Protein AF-A0A1X0P7T4-F1 (afdb_monomer_lite)

Sequence (297 aa):
MQPLTDVLIFVGPSGSGKSTLIQHLLHKWPQYFAFCTSHTTRKPRAGEVDGQHYHFVKKETFRQMIHDDLFVEYNRVFSSTKQKEKEEKEATNRDNNNNNNNNNNNNNNNNNSNSNSGMGTTALDDADYYGTSKKEMHAILAQHKIVVMDTDITGAKNIKRYCQTCKRDAFTLSNGIATVHNNNNNNNNNNNNNNNNNNKNNNHHHHSYPEGRPLRVTVVFVKSPDITVLERRLRDRGSESDFTLQRRLRESAKWLAWCAAHPDFFQHVFMNNHLEVCLAELRAFVYTQVLVQKSKL

pLDDT: mean 76.64, std 23.08, range [29.14, 98.5]

Organism: NCBI:txid67003

Secondary structure (DSSP, 8-state):
-EES-SEEEEE--TTSSHHHHHHHHHHH-TTTEEE---EE-SPPPTT--BTTTBEE--HHHHHHHHHTT-EEEEEEEE-HHHHHHHHHHHHHHHHHHTT---------------------------EEEEEEEHHHHHHHHHTTPEEEEE--HHHHHHHHHHHHHSBGGGEEEETTEEEE----------------------------PPTTPBPPEEEEEEE-SSHHHHHHHHHTTS---HHHHHHHHHHHHHHHHHHHH-GGG-SEEEE-SSHHHHHHHHHHHIIIIIEE-GGG-

Radius of gyration: 23.7 Å; chains: 1; bounding box: 61×51×73 Å

Foldseek 3Di:
DDFPAQAEEEAAFDLLCSVVLVVLVCVVCVLAEDEFAKAKQDDDDPPDDDPPNHPHDHPVVVVVCVVVVFFLDKDWAADDPVVCVVVVVVVVVVVVPPPDDDDDDDDDDDDDDDDDDDDDDDPPRRIMMITGGPQRSLLCLQSVHRYYYYDYPVRLVSNVVSQQQDWSVQWHDDPSGTGGDPPPDPDDDDDDDDDDDDDDDDPDPDPDDPGGGGGGYAYEYRGEPDLVSSLVSVVVVVRDDPSRSVVSSVVNVVVVVVCVVCVVSHPYYAHPHDPVVSSVVSVVCCDPNTDDDPVVD

InterPro domains:
  IPR008144 Guanylate kinase-like domain [PS50052] (5-287)
  IPR008145 Guanylate kinase/L-type calcium channel beta subunit [PF00625] (7-79)
  IPR008145 Guanylate kinase/L-type calcium channel beta subunit [SM00072] (4-290)
  IPR020590 Guanylate kinase, conserved site [PS00856] (40-57)
  IPR027417 P-loop containing nucleoside triphosphate hydrolase [G3DSA:3.40.50.300] (8-36)
  IPR027417 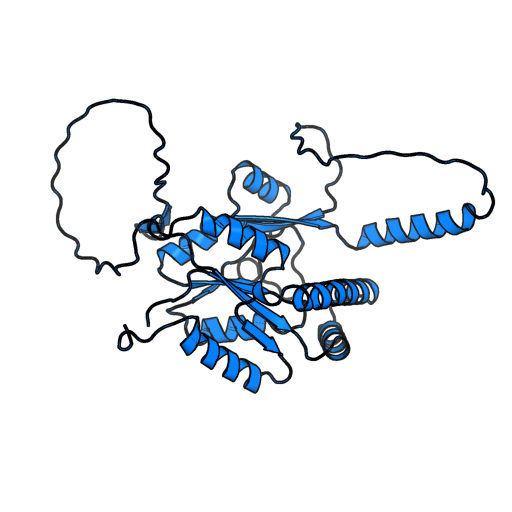P-loop conta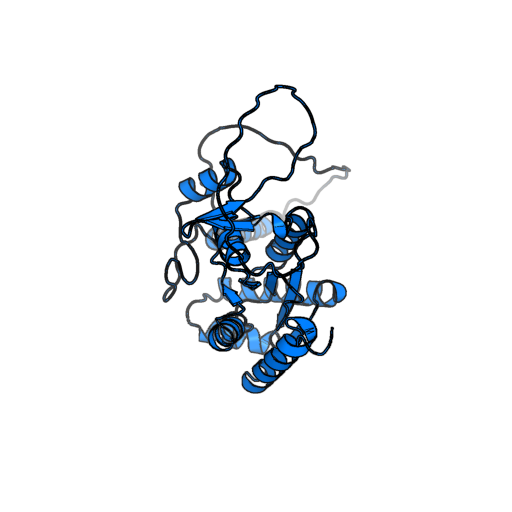ining nucleoside triphosphate hydrolase [G3DSA:3.40.50.300] (117-289)
  IPR027417 P-loop containing nucleoside triphosphate hydrolase [SSF52540] (8-288)

Structure (mmCIF, N/CA/C/O backbone):
data_AF-A0A1X0P7T4-F1
#
_entry.id   AF-A0A1X0P7T4-F1
#
loop_
_atom_site.group_PDB
_atom_site.id
_atom_site.type_symbol
_atom_site.label_atom_id
_atom_site.label_alt_id
_atom_site.label_comp_id
_atom_site.label_asym_id
_atom_site.label_entity_id
_atom_site.label_seq_id
_atom_site.pdbx_PDB_ins_code
_atom_site.Cartn_x
_atom_site.Cartn_y
_atom_site.Cartn_z
_atom_site.occupancy
_atom_site.B_iso_or_equiv
_atom_site.auth_seq_id
_atom_site.auth_comp_id
_atom_site.auth_asym_id
_atom_site.auth_atom_id
_atom_site.pdbx_PDB_model_num
ATOM 1 N N . MET A 1 1 ? 0.435 -6.757 22.989 1.00 81.56 1 MET A N 1
ATOM 2 C CA . MET A 1 1 ? 1.049 -5.431 22.751 1.00 81.56 1 MET A CA 1
ATOM 3 C C . MET A 1 1 ? -0.048 -4.472 22.325 1.00 81.56 1 MET A C 1
ATOM 5 O O . MET A 1 1 ? -1.035 -4.938 21.771 1.00 81.56 1 MET A O 1
ATOM 9 N N . GLN A 1 2 ? 0.067 -3.186 22.642 1.00 83.75 2 GLN A N 1
ATOM 10 C CA . GLN A 1 2 ? -0.876 -2.155 22.197 1.00 83.75 2 GLN A CA 1
ATOM 11 C C . GLN A 1 2 ? -0.400 -1.602 20.841 1.00 83.75 2 GLN A C 1
ATOM 13 O O . GLN A 1 2 ? 0.775 -1.242 20.738 1.00 83.75 2 GLN A O 1
ATOM 18 N N . PRO A 1 3 ? -1.255 -1.527 19.806 1.00 90.62 3 PRO A N 1
ATOM 19 C CA . PRO A 1 3 ? -0.899 -0.877 18.547 1.00 90.62 3 PRO A CA 1
ATOM 20 C C . PRO A 1 3 ? -0.614 0.618 18.733 1.00 90.62 3 PRO A C 1
ATOM 22 O O . PRO A 1 3 ? -1.416 1.339 19.333 1.00 90.62 3 PRO A O 1
ATOM 25 N N . LEU A 1 4 ? 0.491 1.101 18.167 1.00 92.81 4 LEU A N 1
ATOM 26 C CA . LEU A 1 4 ? 0.817 2.526 18.008 1.00 92.81 4 LEU A CA 1
ATOM 27 C C . LEU A 1 4 ? 0.324 3.092 16.672 1.00 92.81 4 LEU A C 1
ATOM 29 O O . LEU A 1 4 ? 0.195 4.302 16.517 1.00 92.81 4 LEU A O 1
ATOM 33 N N . THR A 1 5 ? -0.023 2.210 15.739 1.00 95.00 5 THR A N 1
ATOM 34 C CA . THR A 1 5 ? -0.589 2.544 14.434 1.00 95.00 5 THR A CA 1
ATOM 35 C C . THR A 1 5 ? -1.887 1.778 14.210 1.00 95.00 5 THR A C 1
ATOM 37 O O . THR A 1 5 ? -2.113 0.746 14.841 1.00 95.00 5 THR A O 1
ATOM 40 N N . ASP A 1 6 ? -2.752 2.291 13.342 1.00 95.88 6 ASP A N 1
ATOM 41 C CA . ASP A 1 6 ? -3.947 1.581 12.870 1.00 95.88 6 ASP A CA 1
ATOM 42 C C . ASP A 1 6 ? -3.773 1.121 11.413 1.00 95.88 6 ASP A C 1
ATOM 44 O O . ASP A 1 6 ? -4.336 0.100 11.017 1.00 95.88 6 ASP A O 1
ATOM 48 N N . VAL A 1 7 ? -2.955 1.840 10.632 1.00 97.69 7 VAL A N 1
ATOM 49 C CA . VAL A 1 7 ? -2.680 1.565 9.217 1.00 97.69 7 VAL A CA 1
ATOM 50 C C . VAL A 1 7 ? -1.176 1.648 8.959 1.00 97.69 7 VAL A C 1
ATOM 52 O O . VAL A 1 7 ? -0.565 2.698 9.151 1.00 97.69 7 VAL A O 1
ATOM 55 N N . LEU A 1 8 ? -0.584 0.554 8.485 1.00 98.50 8 LEU A N 1
ATOM 56 C CA . LEU A 1 8 ? 0.814 0.457 8.081 1.00 98.50 8 LEU A CA 1
ATOM 57 C C . LEU A 1 8 ? 0.912 0.329 6.556 1.00 98.50 8 LEU A C 1
ATOM 59 O O . LEU A 1 8 ? 0.544 -0.690 5.970 1.00 98.50 8 LEU A O 1
ATOM 63 N N . ILE A 1 9 ? 1.434 1.371 5.918 1.00 97.88 9 ILE A N 1
ATOM 64 C CA . ILE A 1 9 ? 1.530 1.479 4.466 1.00 97.88 9 ILE A CA 1
ATOM 65 C C . ILE A 1 9 ? 2.974 1.260 4.031 1.00 97.88 9 ILE A C 1
ATOM 67 O O . ILE A 1 9 ? 3.862 2.028 4.401 1.00 97.88 9 ILE A O 1
ATOM 71 N N . PHE A 1 10 ? 3.201 0.250 3.199 1.00 97.12 10 PHE A N 1
ATOM 72 C CA . PHE A 1 10 ? 4.465 0.037 2.511 1.00 97.12 10 PHE A CA 1
ATOM 73 C C . PHE A 1 10 ? 4.413 0.722 1.152 1.00 97.12 10 PHE A C 1
ATOM 75 O O . PHE A 1 10 ? 3.577 0.397 0.310 1.00 97.12 10 PHE A O 1
ATOM 82 N N . VAL A 1 11 ? 5.346 1.643 0.927 1.00 94.00 11 VAL A N 1
ATOM 83 C CA . VAL A 1 11 ? 5.535 2.316 -0.358 1.00 94.00 11 VAL A CA 1
ATOM 84 C C . VAL A 1 11 ? 6.923 2.028 -0.904 1.00 94.00 11 VAL A C 1
ATOM 86 O O . VAL A 1 11 ? 7.882 1.819 -0.164 1.00 94.00 11 VAL A O 1
ATOM 89 N N . GLY A 1 12 ? 7.050 1.995 -2.225 1.00 91.00 12 GLY A N 1
ATOM 90 C CA . GLY A 1 12 ? 8.345 1.851 -2.877 1.00 91.00 12 GLY A CA 1
ATOM 91 C C . GLY A 1 12 ? 8.270 1.249 -4.272 1.00 91.00 12 GLY A C 1
ATOM 92 O O . GLY A 1 12 ? 7.233 0.694 -4.647 1.00 91.00 12 GLY A O 1
ATOM 93 N N . PRO A 1 13 ? 9.366 1.310 -5.043 1.00 87.38 13 PRO A N 1
ATOM 94 C CA . PRO A 1 13 ? 9.398 0.800 -6.405 1.00 87.38 13 PRO A CA 1
ATOM 95 C C . PRO A 1 13 ? 8.982 -0.669 -6.516 1.00 87.38 13 PRO A C 1
ATOM 97 O O . PRO A 1 13 ? 9.192 -1.482 -5.608 1.00 87.38 13 PRO A O 1
ATOM 100 N N . SER A 1 14 ? 8.407 -1.050 -7.654 1.00 83.12 14 SER A N 1
ATOM 101 C CA . SER A 1 14 ? 8.254 -2.473 -7.971 1.00 83.12 14 SER A CA 1
ATOM 102 C C . SER A 1 14 ? 9.639 -3.130 -8.005 1.00 83.12 14 SER A C 1
ATOM 104 O O . SER A 1 14 ? 10.562 -2.552 -8.563 1.00 83.12 14 SER A O 1
ATOM 106 N N . GLY A 1 15 ? 9.806 -4.299 -7.380 1.00 84.56 15 GLY A N 1
ATOM 107 C CA . GLY A 1 15 ? 11.117 -4.953 -7.245 1.00 84.56 15 GLY A CA 1
ATOM 108 C C . GLY A 1 15 ? 11.920 -4.571 -5.992 1.00 84.56 15 GLY A C 1
ATOM 109 O O . GLY A 1 15 ? 12.926 -5.216 -5.706 1.00 84.56 15 GLY A O 1
ATOM 110 N N . SER A 1 16 ? 11.467 -3.609 -5.176 1.00 89.81 16 SER A N 1
ATOM 111 C CA . SER A 1 16 ? 12.170 -3.258 -3.928 1.00 89.81 16 SER A CA 1
ATOM 112 C C . SER A 1 16 ? 12.034 -4.302 -2.807 1.00 89.81 16 SER A C 1
ATOM 114 O O . SER A 1 16 ? 12.814 -4.287 -1.861 1.00 89.81 16 SER A O 1
ATOM 116 N N . GLY A 1 17 ? 11.090 -5.244 -2.926 1.00 90.75 17 GLY A N 1
ATOM 117 C CA . GLY A 1 17 ? 10.888 -6.354 -1.980 1.00 90.75 17 GLY A CA 1
ATOM 118 C C . GLY A 1 17 ? 9.797 -6.139 -0.925 1.00 90.75 17 GLY A C 1
ATOM 119 O O . GLY A 1 17 ? 9.731 -6.905 0.031 1.00 90.75 17 GLY A O 1
ATOM 120 N N . LYS A 1 18 ? 8.916 -5.145 -1.110 1.00 93.75 18 LYS A N 1
ATOM 121 C CA . LYS A 1 18 ? 7.753 -4.881 -0.235 1.00 93.75 18 LYS A CA 1
ATOM 122 C C . LYS A 1 18 ? 6.955 -6.139 0.097 1.00 93.75 18 LYS A C 1
ATOM 124 O O . LYS A 1 18 ? 6.785 -6.451 1.267 1.00 93.75 18 LYS A O 1
ATOM 129 N N . SER A 1 19 ? 6.526 -6.885 -0.923 1.00 92.19 19 SER A N 1
ATOM 130 C CA . SER A 1 19 ? 5.680 -8.069 -0.747 1.00 92.19 19 SER A CA 1
ATOM 131 C C . SER A 1 19 ? 6.343 -9.123 0.145 1.00 92.19 19 SER A C 1
ATOM 133 O O . SER A 1 19 ? 5.672 -9.706 0.985 1.00 92.19 19 SER A O 1
ATOM 135 N N . THR A 1 20 ? 7.665 -9.302 0.049 1.00 94.38 20 THR A N 1
ATOM 136 C CA . THR A 1 20 ? 8.422 -10.214 0.921 1.00 94.38 20 THR A CA 1
ATOM 137 C C . THR A 1 20 ? 8.406 -9.751 2.381 1.00 94.38 20 THR A C 1
ATOM 139 O O . THR A 1 20 ? 8.160 -10.555 3.278 1.00 94.38 20 THR A O 1
ATOM 142 N N . LEU A 1 21 ? 8.620 -8.453 2.635 1.00 97.38 21 LEU A N 1
ATOM 143 C CA . LEU A 1 21 ? 8.557 -7.889 3.989 1.00 97.38 21 LEU A CA 1
ATOM 144 C C . LEU A 1 21 ? 7.141 -7.981 4.575 1.00 97.38 21 LEU A C 1
ATOM 146 O O . LEU A 1 21 ? 6.977 -8.366 5.731 1.00 97.38 21 LEU A O 1
ATOM 150 N N . ILE A 1 22 ? 6.122 -7.684 3.766 1.00 97.56 22 ILE A N 1
ATOM 151 C CA . ILE A 1 22 ? 4.708 -7.783 4.144 1.00 97.56 22 ILE A CA 1
ATOM 152 C C . ILE A 1 22 ? 4.342 -9.231 4.473 1.00 97.56 22 ILE A C 1
ATOM 154 O O . ILE A 1 22 ? 3.770 -9.489 5.527 1.00 97.56 22 ILE A O 1
ATOM 158 N N . GLN A 1 23 ? 4.713 -10.194 3.628 1.00 96.75 23 GLN A N 1
ATOM 159 C CA . GLN A 1 23 ? 4.471 -11.611 3.898 1.00 96.75 23 GLN A CA 1
ATOM 160 C C . GLN A 1 23 ? 5.134 -12.047 5.207 1.00 96.75 23 GLN A C 1
ATOM 162 O O . GLN A 1 23 ? 4.497 -12.705 6.024 1.00 96.75 23 GLN A O 1
ATOM 167 N N . HIS A 1 24 ? 6.385 -11.648 5.457 1.00 97.62 24 HIS A N 1
ATOM 168 C CA . HIS A 1 24 ? 7.045 -11.950 6.728 1.00 97.62 24 HIS A CA 1
ATOM 169 C C . HIS A 1 24 ? 6.304 -11.339 7.927 1.00 97.62 24 HIS A C 1
ATOM 171 O O . HIS A 1 24 ? 6.107 -12.019 8.934 1.00 97.62 24 HIS A O 1
ATOM 177 N N . LEU A 1 25 ? 5.867 -10.079 7.818 1.00 98.00 25 LEU A N 1
ATOM 178 C CA . LEU A 1 25 ? 5.092 -9.380 8.848 1.00 98.00 25 LEU A CA 1
ATOM 179 C C . LEU A 1 25 ? 3.797 -10.137 9.186 1.00 98.00 25 LEU A C 1
ATOM 181 O O . LEU A 1 25 ? 3.528 -10.405 10.359 1.00 98.00 25 LEU A O 1
ATOM 185 N N . LEU A 1 26 ? 3.026 -10.510 8.161 1.00 97.81 26 LEU A N 1
ATOM 186 C CA . LEU A 1 26 ? 1.741 -11.197 8.306 1.00 97.81 26 LEU A CA 1
ATOM 187 C C . LEU A 1 26 ? 1.904 -12.606 8.889 1.00 97.81 26 LEU A C 1
ATOM 189 O O . LEU A 1 26 ? 1.127 -12.991 9.757 1.00 97.81 26 LEU A O 1
ATOM 193 N N . HIS A 1 27 ? 2.931 -13.354 8.472 1.00 97.81 27 HIS A N 1
ATOM 194 C CA . HIS A 1 27 ? 3.211 -14.685 9.021 1.00 97.81 27 HIS A CA 1
ATOM 195 C C . HIS A 1 27 ? 3.695 -14.639 10.471 1.00 97.81 27 HIS A C 1
ATOM 197 O O . HIS A 1 27 ? 3.359 -15.516 11.264 1.00 97.81 27 HIS A O 1
ATOM 203 N N . LYS A 1 28 ? 4.504 -13.638 10.831 1.00 97.06 28 LYS A N 1
ATOM 204 C CA . LYS A 1 28 ? 5.114 -13.562 12.161 1.00 97.06 28 LYS A CA 1
ATOM 205 C C . LYS A 1 28 ? 4.149 -13.053 13.231 1.00 97.06 28 LYS A C 1
ATOM 207 O O . LYS A 1 28 ? 4.261 -13.462 14.386 1.00 97.06 28 LYS A O 1
ATOM 212 N N . TRP A 1 29 ? 3.216 -12.176 12.861 1.00 96.88 29 TRP A N 1
ATOM 213 C CA . TRP A 1 29 ? 2.256 -11.568 13.788 1.00 96.88 29 TRP A CA 1
ATOM 214 C C . TRP A 1 29 ? 0.811 -11.557 13.241 1.00 96.88 29 TRP A C 1
ATOM 216 O O . TRP A 1 29 ? 0.172 -10.499 13.189 1.00 96.88 29 TRP A O 1
ATOM 226 N N . PRO A 1 30 ? 0.245 -12.720 12.869 1.00 97.00 30 PRO A N 1
ATOM 227 C CA . PRO A 1 30 ? -1.076 -12.812 12.233 1.00 97.00 30 PRO A CA 1
ATOM 228 C C . PRO A 1 30 ? -2.231 -12.339 13.132 1.00 97.00 30 PRO A C 1
ATOM 230 O O . PRO A 1 30 ? -3.323 -12.016 12.654 1.00 97.00 30 PRO A O 1
ATOM 233 N N . GLN A 1 31 ? -2.007 -12.290 14.448 1.00 95.69 31 GLN A N 1
ATOM 234 C CA . GLN A 1 31 ? -2.970 -11.775 15.418 1.00 95.69 31 GLN A CA 1
ATOM 235 C C . GLN A 1 31 ? -3.039 -10.242 15.441 1.00 95.69 31 GLN A C 1
ATOM 237 O O . GLN A 1 31 ? -4.044 -9.698 15.883 1.00 95.69 31 GLN A O 1
ATOM 242 N N . TYR A 1 32 ? -1.995 -9.549 14.972 1.00 96.62 32 TYR A N 1
ATOM 243 C CA . TYR A 1 32 ? -1.917 -8.086 15.003 1.00 96.62 32 TYR A CA 1
ATOM 244 C C . TYR A 1 32 ? -2.131 -7.441 13.638 1.00 96.62 32 TYR A C 1
ATOM 246 O O . TYR A 1 32 ? -2.587 -6.304 13.594 1.00 96.62 32 TYR A O 1
ATOM 254 N N . PHE A 1 33 ? -1.815 -8.131 12.543 1.00 98.12 33 PHE A N 1
ATOM 255 C CA . PHE A 1 33 ? -1.828 -7.555 11.199 1.00 98.12 33 PHE A CA 1
ATOM 256 C C . PHE A 1 33 ? -2.762 -8.323 10.266 1.00 98.12 33 PHE A C 1
ATOM 258 O O . PHE A 1 33 ? -2.890 -9.543 10.366 1.00 98.12 33 PHE A O 1
ATOM 265 N N . ALA A 1 34 ? -3.381 -7.609 9.330 1.00 97.88 34 ALA A N 1
ATOM 266 C CA . ALA A 1 34 ? -4.046 -8.206 8.179 1.00 97.88 34 ALA A CA 1
ATOM 267 C C . ALA A 1 34 ? -3.796 -7.359 6.929 1.00 97.88 34 ALA A C 1
ATOM 269 O O . ALA A 1 34 ? -3.708 -6.132 7.005 1.00 97.88 34 ALA A O 1
ATOM 270 N N . PHE A 1 35 ? -3.656 -8.027 5.786 1.00 97.75 35 PHE A N 1
ATOM 271 C CA . PHE A 1 35 ? -3.463 -7.366 4.501 1.00 97.75 35 PHE A CA 1
ATOM 272 C C . PHE A 1 35 ? -4.795 -6.856 3.956 1.00 97.75 35 PHE A C 1
ATOM 274 O O . PHE A 1 35 ? -5.782 -7.580 4.004 1.00 97.75 35 PHE A O 1
ATOM 281 N N . CYS A 1 36 ? -4.807 -5.629 3.441 1.00 97.25 36 CYS A N 1
ATOM 282 C CA . CYS A 1 36 ? -5.963 -5.029 2.785 1.00 97.25 36 CYS A CA 1
ATOM 283 C C . CYS A 1 36 ? -5.805 -5.154 1.269 1.00 97.25 36 CYS A C 1
ATOM 285 O O . CYS A 1 36 ? -5.000 -4.441 0.664 1.00 97.25 36 CYS A O 1
ATOM 287 N N . THR A 1 37 ? -6.558 -6.070 0.663 1.00 96.06 37 THR A N 1
ATOM 288 C CA . THR A 1 37 ? -6.478 -6.338 -0.775 1.00 96.06 37 THR A CA 1
ATOM 289 C C . THR A 1 37 ? -7.175 -5.230 -1.575 1.00 96.06 37 THR A C 1
ATOM 291 O O . THR A 1 37 ? -8.390 -5.032 -1.506 1.00 96.06 37 THR A O 1
ATOM 294 N N . SER A 1 38 ? -6.410 -4.484 -2.374 1.00 95.69 38 SER A N 1
ATOM 295 C CA . SER A 1 38 ? -6.955 -3.459 -3.275 1.00 95.69 38 SER A CA 1
ATOM 296 C C . SER A 1 38 ? -7.665 -4.079 -4.487 1.00 95.69 38 SER A C 1
ATOM 298 O O . SER A 1 38 ? -7.487 -5.245 -4.822 1.00 95.69 38 SER A O 1
ATOM 300 N N . HIS A 1 39 ? -8.460 -3.280 -5.188 1.00 96.88 39 HIS A N 1
ATOM 301 C CA . HIS A 1 39 ? -9.115 -3.631 -6.445 1.00 96.88 39 HIS A CA 1
ATOM 302 C C . HIS A 1 39 ? -8.317 -3.089 -7.631 1.00 96.88 39 HIS A C 1
ATOM 304 O O . HIS A 1 39 ? -7.690 -2.031 -7.532 1.00 96.88 39 HIS A O 1
ATOM 310 N N . THR A 1 40 ? -8.378 -3.770 -8.774 1.00 95.81 40 THR A N 1
ATOM 311 C CA . THR A 1 40 ? -7.879 -3.232 -10.043 1.00 95.81 40 THR A CA 1
ATOM 312 C C . THR A 1 40 ? -8.700 -3.699 -11.236 1.00 95.81 40 THR A C 1
ATOM 314 O O . THR A 1 40 ? -9.298 -4.771 -11.204 1.00 95.81 40 THR A O 1
ATOM 317 N N . THR A 1 41 ? -8.708 -2.901 -12.306 1.00 96.19 41 THR A N 1
ATOM 318 C CA . THR A 1 41 ? -9.312 -3.294 -13.588 1.00 96.19 41 THR A CA 1
ATOM 319 C C . THR A 1 41 ? -8.327 -3.909 -14.564 1.00 96.19 41 THR A C 1
ATOM 321 O O . THR A 1 41 ? -8.745 -4.377 -15.627 1.00 96.19 41 THR A O 1
ATOM 324 N N . ARG A 1 42 ? -7.022 -3.874 -14.262 1.00 92.75 42 ARG A N 1
ATOM 325 C CA . ARG A 1 42 ? -6.056 -4.511 -15.152 1.00 92.75 42 ARG A CA 1
ATOM 326 C C . ARG A 1 42 ? -6.240 -6.019 -15.117 1.00 92.75 42 ARG A C 1
ATOM 328 O O . ARG A 1 42 ? -6.663 -6.587 -14.113 1.00 92.75 42 ARG A O 1
ATOM 335 N N . LYS A 1 43 ? -5.819 -6.692 -16.181 1.00 90.88 43 LYS A N 1
ATOM 336 C CA . LYS A 1 43 ? -5.752 -8.155 -16.169 1.00 90.88 43 LYS A CA 1
ATOM 337 C C . LYS A 1 43 ? -4.681 -8.636 -15.170 1.00 90.88 43 LYS A C 1
ATOM 339 O O . LYS A 1 43 ? -3.631 -7.980 -15.073 1.00 90.88 43 LYS A O 1
ATOM 344 N N . PRO A 1 44 ? -4.905 -9.758 -14.459 1.00 91.00 44 PRO A N 1
ATOM 345 C CA . PRO A 1 44 ? -3.872 -10.401 -13.649 1.00 91.00 44 PRO A CA 1
ATOM 346 C C . PRO A 1 44 ? -2.614 -10.695 -14.475 1.00 91.00 44 PRO A C 1
ATOM 348 O O . PRO A 1 44 ? -2.698 -11.013 -15.663 1.00 91.00 44 PRO A O 1
ATOM 351 N N . ARG A 1 45 ? -1.439 -10.584 -13.853 1.00 84.56 45 ARG A N 1
ATOM 352 C CA . ARG A 1 45 ? -0.173 -11.082 -14.412 1.00 84.56 45 ARG A CA 1
ATOM 353 C C . ARG A 1 45 ? -0.055 -12.576 -14.125 1.00 84.56 45 ARG A C 1
ATOM 355 O O . ARG A 1 45 ? -0.748 -13.105 -13.259 1.00 84.56 45 ARG A O 1
ATOM 362 N N . ALA A 1 46 ? 0.860 -13.246 -14.821 1.00 82.50 46 ALA A N 1
ATOM 363 C CA . ALA A 1 46 ? 1.185 -14.639 -14.534 1.00 82.50 46 ALA A CA 1
ATOM 364 C C . ALA A 1 46 ? 1.547 -14.819 -13.046 1.00 82.50 46 ALA A C 1
ATOM 366 O O . ALA A 1 46 ? 2.377 -14.081 -12.514 1.00 82.50 46 ALA A O 1
ATOM 367 N N . GLY A 1 47 ? 0.896 -15.780 -12.387 1.00 85.88 47 GLY A N 1
ATOM 368 C CA . GLY A 1 47 ? 1.081 -16.082 -10.964 1.00 85.88 47 GLY A CA 1
ATOM 369 C C . GLY A 1 47 ? 0.278 -15.212 -9.990 1.00 85.88 47 GLY A C 1
ATOM 370 O O . GLY A 1 47 ? 0.250 -15.528 -8.804 1.00 85.88 47 GLY A O 1
ATOM 371 N N . GLU A 1 48 ? -0.398 -14.153 -10.446 1.00 88.62 48 GLU A N 1
ATOM 372 C CA . GLU A 1 48 ? -1.291 -13.389 -9.573 1.00 88.62 48 GLU A CA 1
ATOM 373 C C . GLU A 1 48 ? -2.631 -14.100 -9.387 1.00 88.62 48 GLU A C 1
ATOM 375 O O . GLU A 1 48 ? -3.238 -14.605 -10.329 1.00 88.62 48 GLU A O 1
ATOM 380 N N . VAL A 1 49 ? -3.095 -14.089 -8.143 1.00 92.81 49 VAL A N 1
ATOM 381 C CA . VAL A 1 49 ? -4.322 -14.745 -7.691 1.00 92.81 49 VAL A CA 1
ATOM 382 C C . VAL A 1 49 ? -5.318 -13.692 -7.216 1.00 92.81 49 VAL A C 1
ATOM 384 O O . VAL A 1 49 ? -4.961 -12.822 -6.409 1.00 92.81 49 VAL A O 1
ATOM 387 N N . ASP A 1 50 ? -6.549 -13.785 -7.723 1.00 96.38 50 ASP A N 1
ATOM 388 C CA . ASP A 1 50 ? -7.673 -12.936 -7.324 1.00 96.38 50 ASP A CA 1
ATOM 389 C C . ASP A 1 50 ? -7.986 -13.079 -5.828 1.00 96.38 50 ASP A C 1
ATOM 391 O O . ASP A 1 50 ? -7.885 -14.164 -5.255 1.00 96.38 50 ASP A O 1
ATOM 395 N N . GLY A 1 51 ? -8.287 -11.958 -5.174 1.00 92.12 51 GLY A N 1
ATOM 396 C CA . GLY A 1 51 ? -8.520 -11.876 -3.729 1.00 92.12 51 GLY A CA 1
ATOM 397 C C . GLY A 1 51 ? -7.265 -11.975 -2.853 1.00 92.12 51 GLY A C 1
ATOM 398 O O . GLY A 1 51 ? -7.335 -11.665 -1.667 1.00 92.12 51 GLY A O 1
ATOM 399 N N . GLN A 1 52 ? -6.110 -12.343 -3.417 1.00 89.25 52 GLN A N 1
ATOM 400 C CA . GLN A 1 52 ? -4.830 -12.347 -2.695 1.00 89.25 52 GLN A CA 1
ATOM 401 C C . GLN A 1 52 ? -3.945 -11.161 -3.077 1.00 89.25 52 GLN A C 1
ATOM 403 O O . GLN A 1 52 ? -3.381 -10.499 -2.213 1.00 89.25 52 GLN A O 1
ATOM 408 N N . HIS A 1 53 ? -3.801 -10.908 -4.380 1.00 89.44 53 HIS A N 1
ATOM 409 C CA . HIS A 1 53 ? -2.944 -9.833 -4.887 1.00 89.44 53 HIS A CA 1
ATOM 410 C C . HIS A 1 53 ? -3.756 -8.566 -5.132 1.00 89.44 53 HIS A C 1
ATOM 412 O O . HIS A 1 53 ? -3.383 -7.483 -4.691 1.00 89.44 53 HIS A O 1
ATOM 418 N N . TYR A 1 54 ? -4.879 -8.735 -5.826 1.00 94.81 54 TYR A N 1
ATOM 419 C CA . TYR A 1 54 ? -5.909 -7.732 -6.038 1.00 94.81 54 TYR A CA 1
ATOM 420 C C . TYR A 1 54 ? -7.259 -8.436 -6.157 1.00 94.81 54 TYR A C 1
ATOM 422 O O . TYR A 1 54 ? -7.312 -9.619 -6.490 1.00 94.81 54 TYR A O 1
ATOM 430 N N . HIS A 1 55 ? -8.338 -7.689 -5.962 1.00 97.25 55 HIS A N 1
ATOM 431 C CA . HIS A 1 55 ? -9.630 -8.018 -6.547 1.00 97.25 55 HIS A CA 1
ATOM 432 C C . HIS A 1 55 ? -9.652 -7.511 -7.992 1.00 97.25 55 HIS A C 1
ATOM 434 O O . HIS A 1 55 ? -9.699 -6.301 -8.242 1.00 97.25 55 HIS A O 1
ATOM 440 N N . PHE A 1 56 ? -9.564 -8.428 -8.948 1.00 97.00 56 PHE A N 1
ATOM 441 C CA . PHE A 1 56 ? -9.558 -8.124 -10.372 1.00 97.00 56 PHE A CA 1
ATOM 442 C C . PHE A 1 56 ? -10.997 -7.997 -10.874 1.00 97.00 56 PHE A C 1
ATOM 444 O O . PHE A 1 56 ? -11.708 -8.983 -11.056 1.00 97.00 56 PHE A O 1
ATOM 451 N N . VAL A 1 57 ? -11.437 -6.762 -11.108 1.00 97.25 57 VAL A N 1
ATOM 452 C CA . VAL A 1 57 ? -12.826 -6.441 -11.467 1.00 97.25 57 VAL A CA 1
ATOM 453 C C . VAL A 1 57 ? -12.924 -5.828 -12.860 1.00 97.25 57 VAL A C 1
ATOM 455 O O . VAL A 1 57 ? -11.957 -5.307 -13.411 1.00 97.25 57 VAL A O 1
ATOM 458 N N . LYS A 1 58 ? -14.117 -5.855 -13.456 1.00 96.38 58 LYS A N 1
ATOM 459 C CA . LYS A 1 58 ? -14.369 -5.148 -14.720 1.00 96.38 58 LYS A CA 1
ATOM 460 C C . LYS A 1 58 ? -14.387 -3.631 -14.498 1.00 96.38 58 LYS A C 1
ATOM 462 O O . LYS A 1 58 ? -14.698 -3.164 -13.400 1.00 96.38 58 LYS A O 1
ATOM 467 N N . LYS A 1 59 ? -14.102 -2.847 -15.546 1.00 95.12 59 LYS A N 1
ATOM 468 C CA . LYS A 1 59 ? -14.122 -1.372 -15.473 1.00 95.12 59 LYS A CA 1
ATOM 469 C C . LYS A 1 59 ? -15.498 -0.843 -15.089 1.00 95.12 59 LYS A C 1
ATOM 471 O O . LYS A 1 59 ? -15.588 0.102 -14.316 1.00 95.12 59 LYS A O 1
ATOM 476 N N . GLU A 1 60 ? -16.556 -1.474 -15.581 1.00 95.50 60 GLU A N 1
ATOM 477 C CA . GLU A 1 60 ? -17.944 -1.132 -15.270 1.00 95.50 60 GLU A CA 1
ATOM 478 C C . GLU A 1 60 ? -18.213 -1.291 -13.770 1.00 95.50 60 GLU A C 1
ATOM 480 O O . GLU A 1 60 ? -18.696 -0.361 -13.130 1.00 95.50 60 GLU A O 1
ATOM 485 N N . THR A 1 61 ? -17.800 -2.422 -13.189 1.00 96.56 61 THR A N 1
ATOM 486 C CA . THR A 1 61 ? -17.901 -2.677 -11.746 1.00 96.56 61 THR A CA 1
ATOM 487 C C . THR A 1 61 ? -17.110 -1.651 -10.942 1.00 96.56 61 THR A C 1
ATOM 489 O O . THR A 1 61 ? -17.633 -1.089 -9.987 1.00 96.56 61 THR A O 1
ATOM 492 N N . PHE A 1 62 ? -15.870 -1.356 -11.340 1.00 97.12 62 PHE A N 1
ATOM 493 C CA . PHE A 1 62 ? -15.042 -0.377 -10.635 1.00 97.12 62 PHE A CA 1
ATOM 494 C C . PHE A 1 62 ? -15.671 1.024 -10.664 1.00 97.12 62 PHE A C 1
ATOM 496 O O . PHE A 1 62 ? -15.714 1.705 -9.644 1.00 97.12 62 PHE A O 1
ATOM 503 N N . ARG A 1 63 ? -16.202 1.456 -11.815 1.00 95.50 63 ARG A N 1
ATOM 504 C CA . ARG A 1 63 ? -16.898 2.747 -11.933 1.00 95.50 63 ARG A CA 1
ATOM 505 C C . ARG A 1 63 ? -18.154 2.806 -11.077 1.00 95.50 63 ARG A C 1
ATOM 507 O O . ARG A 1 63 ? -18.389 3.838 -10.458 1.00 95.50 63 ARG A O 1
ATOM 514 N N . GLN A 1 64 ? -18.912 1.714 -11.005 1.00 96.88 64 GLN A N 1
ATOM 515 C CA . GLN A 1 64 ? -20.058 1.631 -10.104 1.00 96.88 64 GLN A CA 1
ATOM 516 C C . GLN A 1 64 ? -19.614 1.801 -8.646 1.00 96.88 64 GLN A C 1
ATOM 518 O O . GLN A 1 64 ? -20.180 2.605 -7.920 1.00 96.88 64 GLN A O 1
ATOM 523 N N . MET A 1 65 ? -18.519 1.153 -8.239 1.00 96.94 65 MET A N 1
ATOM 524 C CA . MET A 1 65 ? -17.959 1.331 -6.896 1.00 96.94 65 MET A CA 1
ATOM 525 C C . MET A 1 65 ? -17.476 2.766 -6.615 1.00 96.94 65 MET A C 1
ATOM 527 O O . MET A 1 65 ? -17.554 3.214 -5.473 1.00 96.94 65 MET A O 1
ATOM 531 N N . ILE A 1 66 ? -16.976 3.493 -7.625 1.00 94.56 66 ILE A N 1
ATOM 532 C CA . ILE A 1 66 ? -16.665 4.930 -7.498 1.00 94.56 66 ILE A CA 1
ATOM 533 C C . ILE A 1 66 ? -17.953 5.733 -7.291 1.00 94.56 66 ILE A C 1
ATOM 535 O O . ILE A 1 66 ? -18.002 6.561 -6.385 1.00 94.56 66 ILE A O 1
ATOM 539 N N . HIS A 1 67 ? -18.973 5.497 -8.124 1.00 96.12 67 HIS A N 1
ATOM 540 C CA . HIS A 1 67 ? -20.272 6.171 -8.036 1.00 96.12 67 HIS A CA 1
ATOM 541 C C . HIS A 1 67 ? -20.916 5.976 -6.657 1.00 96.12 67 HIS A C 1
ATOM 543 O O . HIS A 1 67 ? -21.426 6.926 -6.071 1.00 96.12 67 HIS A O 1
ATOM 549 N N . ASP A 1 68 ? -20.813 4.766 -6.116 1.00 94.12 68 ASP A N 1
ATOM 550 C CA . ASP A 1 68 ? -21.386 4.388 -4.825 1.00 94.12 68 ASP A CA 1
ATOM 551 C C . ASP A 1 68 ? -20.502 4.801 -3.626 1.00 94.12 68 ASP A C 1
ATOM 553 O O . ASP A 1 68 ? -20.757 4.385 -2.497 1.00 94.12 68 ASP A O 1
ATOM 557 N N . ASP A 1 69 ? -19.448 5.597 -3.855 1.00 93.44 69 ASP A N 1
ATOM 558 C CA . ASP A 1 69 ? -18.504 6.082 -2.836 1.00 93.44 69 ASP A CA 1
ATOM 559 C C . ASP A 1 69 ? -17.925 4.944 -1.962 1.00 93.44 69 ASP A C 1
ATOM 561 O O . ASP A 1 69 ? -17.813 5.031 -0.736 1.00 93.44 69 ASP A O 1
ATOM 565 N N . LEU A 1 70 ? -17.540 3.828 -2.591 1.00 94.19 70 LEU A N 1
ATOM 566 C CA . LEU A 1 70 ? -17.068 2.629 -1.884 1.00 94.19 70 LEU A CA 1
ATOM 567 C C . LEU A 1 70 ? -15.549 2.579 -1.679 1.00 94.19 70 LEU A C 1
ATOM 569 O O . LEU A 1 70 ? -15.050 1.629 -1.070 1.00 94.19 70 LEU A O 1
ATOM 573 N N . PHE A 1 71 ? -14.797 3.576 -2.147 1.00 94.88 71 PHE A N 1
ATOM 574 C CA . PHE A 1 71 ? -13.334 3.604 -2.071 1.00 94.88 71 PHE A CA 1
ATOM 575 C C . PHE A 1 71 ? -12.809 4.549 -0.982 1.00 94.88 71 PHE A C 1
ATOM 577 O O . PHE A 1 71 ? -13.281 5.667 -0.816 1.00 94.88 71 PHE A O 1
ATOM 584 N N . VAL A 1 72 ? -11.788 4.096 -0.254 1.00 92.94 72 VAL A N 1
ATOM 585 C CA . VAL A 1 72 ? -10.912 4.936 0.582 1.00 92.94 72 VAL A CA 1
ATOM 586 C C . VAL A 1 72 ? -10.094 5.863 -0.311 1.00 92.94 72 VAL A C 1
ATOM 588 O O . VAL A 1 72 ? -9.947 7.052 -0.040 1.00 92.94 72 VAL A O 1
ATOM 591 N N . GLU A 1 73 ? -9.561 5.292 -1.387 1.00 93.75 73 GLU A N 1
ATOM 592 C CA . GLU A 1 73 ? -8.862 5.983 -2.456 1.00 93.75 73 GLU A CA 1
ATOM 593 C C . GLU A 1 73 ? -8.983 5.185 -3.750 1.00 93.75 73 GLU A C 1
ATOM 595 O O . GLU A 1 73 ? -9.191 3.967 -3.720 1.00 93.75 73 GLU A O 1
ATOM 600 N N . TYR A 1 74 ? -8.839 5.874 -4.876 1.00 95.19 74 TYR A N 1
ATOM 601 C CA . TYR A 1 74 ? -8.620 5.238 -6.163 1.00 95.19 74 TYR A CA 1
ATOM 602 C C . TYR A 1 74 ? -7.745 6.122 -7.051 1.00 95.19 74 TYR A C 1
ATOM 604 O O . TYR A 1 74 ? -7.652 7.340 -6.865 1.00 95.19 74 TYR A O 1
ATOM 612 N N . ASN A 1 75 ? -7.122 5.501 -8.046 1.00 91.44 75 ASN A N 1
ATOM 613 C CA . ASN A 1 75 ? -6.291 6.161 -9.035 1.00 91.44 75 ASN A CA 1
ATOM 614 C C . ASN A 1 75 ? -6.476 5.543 -10.430 1.00 91.44 75 ASN A C 1
ATOM 616 O O . ASN A 1 75 ? -6.871 4.383 -10.576 1.00 91.44 75 ASN A O 1
ATOM 620 N N . ARG A 1 76 ? -6.164 6.331 -11.463 1.00 90.19 76 ARG A N 1
ATOM 621 C CA . ARG A 1 76 ? -6.193 5.937 -12.877 1.00 90.19 76 ARG A CA 1
ATOM 622 C C . ARG A 1 76 ? -4.774 5.859 -13.415 1.00 90.19 76 ARG A C 1
ATOM 624 O O . ARG A 1 76 ? -4.017 6.822 -13.329 1.00 90.19 76 ARG A O 1
ATOM 631 N N . VAL A 1 77 ? -4.428 4.727 -14.015 1.00 83.25 77 VAL A N 1
ATOM 632 C CA . VAL A 1 77 ? -3.107 4.468 -14.588 1.00 83.25 77 VAL A CA 1
ATOM 633 C C . VAL A 1 77 ? -3.264 4.116 -16.061 1.00 83.25 77 VAL A C 1
ATOM 635 O O . VAL A 1 77 ? -3.819 3.080 -16.415 1.00 83.25 77 VAL A O 1
ATOM 638 N N . PHE A 1 78 ? -2.760 4.977 -16.940 1.00 76.75 78 PHE A N 1
ATOM 639 C CA . PHE A 1 78 ? -2.832 4.757 -18.384 1.00 76.75 78 PHE A CA 1
ATOM 640 C C . PHE A 1 78 ? -1.871 3.650 -18.832 1.00 76.75 78 PHE A C 1
ATOM 642 O O . PHE A 1 78 ? -0.688 3.643 -18.457 1.00 76.75 78 PHE A O 1
ATOM 649 N N . SER A 1 79 ? -2.402 2.716 -19.632 1.00 60.53 79 SER A N 1
ATOM 650 C CA . SER A 1 79 ? -1.646 1.581 -20.162 1.00 60.53 79 SER A CA 1
ATOM 651 C C . SER A 1 79 ? -0.505 2.037 -21.077 1.00 60.53 79 SER A C 1
ATOM 653 O O . SER A 1 79 ? -0.585 3.029 -21.801 1.00 60.53 79 SER A O 1
ATOM 655 N N . SER A 1 80 ? 0.604 1.304 -21.020 1.00 55.34 80 SER A N 1
ATOM 656 C CA . SER A 1 80 ? 1.868 1.670 -21.659 1.00 55.34 80 SER A CA 1
ATOM 657 C C . SER A 1 80 ? 1.866 1.527 -23.185 1.00 55.34 80 SER A C 1
ATOM 659 O O . SER A 1 80 ? 2.614 2.232 -23.854 1.00 55.34 80 SER A O 1
ATOM 661 N N . THR A 1 81 ? 1.024 0.655 -23.743 1.00 52.06 81 THR A N 1
ATOM 662 C CA . THR A 1 81 ? 1.036 0.293 -25.171 1.00 52.06 81 THR A CA 1
ATOM 663 C C . THR A 1 81 ? 0.686 1.475 -26.078 1.00 52.06 81 THR A C 1
ATOM 665 O O . THR A 1 81 ? 1.383 1.722 -27.052 1.00 52.06 81 THR A O 1
ATOM 668 N N . LYS A 1 82 ? -0.316 2.281 -25.713 1.00 52.28 82 LYS A N 1
ATOM 669 C CA . LYS A 1 82 ? -0.743 3.442 -26.516 1.00 52.28 82 LYS A CA 1
ATOM 670 C C . LYS A 1 82 ? 0.017 4.732 -26.200 1.00 52.28 82 LYS A C 1
ATOM 672 O O . LYS A 1 82 ? 0.013 5.670 -26.989 1.00 52.28 82 LYS A O 1
ATOM 677 N N . GLN A 1 83 ? 0.695 4.794 -25.052 1.00 53.31 83 GLN A N 1
ATOM 678 C CA . GLN A 1 83 ? 1.594 5.907 -24.738 1.00 53.31 83 GLN A CA 1
ATOM 679 C C . GLN A 1 83 ? 2.872 5.821 -25.577 1.00 53.31 83 GLN A C 1
ATOM 681 O O . GLN A 1 83 ? 3.349 6.846 -26.045 1.00 53.31 83 GLN A O 1
ATOM 686 N N . LYS A 1 84 ? 3.328 4.593 -25.869 1.00 52.34 84 LYS A N 1
ATOM 687 C CA . LYS A 1 84 ? 4.331 4.319 -26.898 1.00 52.34 84 LYS A CA 1
ATOM 688 C C . LYS A 1 84 ? 3.868 4.799 -28.276 1.00 52.34 84 LYS A C 1
ATOM 690 O O . LYS A 1 84 ? 4.598 5.535 -28.912 1.00 52.34 84 LYS A O 1
ATOM 695 N N . GLU A 1 85 ? 2.631 4.492 -28.680 1.00 55.81 85 GLU A N 1
ATOM 696 C CA . GLU A 1 85 ? 2.064 5.004 -29.942 1.00 55.81 85 GLU A CA 1
ATOM 697 C C . GLU A 1 85 ? 1.986 6.539 -29.975 1.00 55.81 85 GLU A C 1
ATOM 699 O O . GLU A 1 85 ? 2.168 7.137 -31.029 1.00 55.81 85 GLU A O 1
ATOM 704 N N . LYS A 1 86 ? 1.710 7.196 -28.840 1.00 56.53 86 LYS A N 1
ATOM 705 C CA . LYS A 1 86 ? 1.673 8.662 -28.743 1.00 56.53 86 LYS A CA 1
ATOM 706 C C . LYS A 1 86 ? 3.074 9.277 -28.823 1.00 56.53 86 LYS A C 1
ATOM 708 O O . LYS A 1 86 ? 3.264 10.221 -29.578 1.00 56.53 86 LYS A O 1
ATOM 713 N N . GLU A 1 87 ? 4.045 8.722 -28.100 1.00 56.84 87 GLU A N 1
ATOM 714 C CA . GLU A 1 87 ? 5.448 9.156 -28.133 1.00 56.84 87 GLU A CA 1
ATOM 715 C C . GLU A 1 87 ? 6.105 8.866 -29.495 1.00 56.84 87 GLU A C 1
ATOM 717 O O . GLU A 1 87 ? 6.835 9.710 -30.003 1.00 56.84 87 GLU A O 1
ATOM 722 N N . GLU A 1 88 ? 5.800 7.727 -30.129 1.00 58.50 88 GLU A N 1
ATOM 723 C CA . GLU A 1 88 ? 6.241 7.384 -31.490 1.00 58.50 88 GLU A CA 1
ATOM 724 C C . GLU A 1 88 ? 5.604 8.328 -32.527 1.00 58.50 88 GLU A C 1
ATOM 726 O O . GLU A 1 88 ? 6.326 8.863 -33.364 1.00 58.50 88 GLU A O 1
ATOM 731 N N . LYS A 1 89 ? 4.297 8.632 -32.427 1.00 56.03 89 LYS A N 1
ATOM 732 C CA . LYS A 1 89 ? 3.617 9.615 -33.300 1.00 56.03 89 LYS A CA 1
ATOM 733 C C . LYS A 1 89 ? 4.170 11.034 -33.135 1.00 56.03 89 LYS A C 1
ATOM 735 O O . LYS A 1 89 ? 4.362 11.739 -34.125 1.00 56.03 89 LYS A O 1
ATOM 740 N N . GLU A 1 90 ? 4.437 11.460 -31.902 1.00 57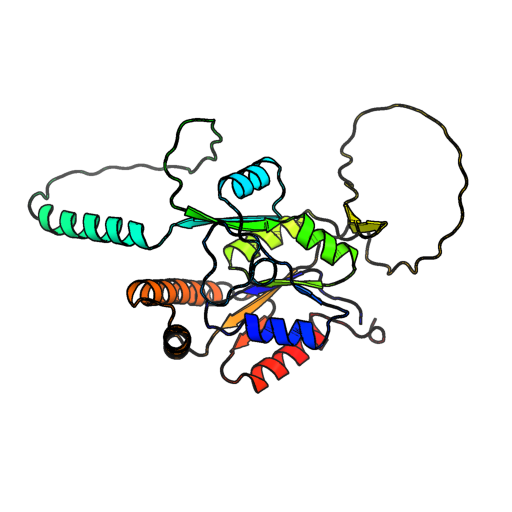.53 90 GLU A N 1
ATOM 741 C CA . GLU A 1 90 ? 5.042 12.763 -31.602 1.00 57.53 90 GLU A CA 1
ATOM 742 C C . GLU A 1 90 ? 6.507 12.840 -32.061 1.00 57.53 90 GLU A C 1
ATOM 744 O O . GLU A 1 90 ? 6.935 13.898 -32.517 1.00 57.53 90 GLU A O 1
ATOM 749 N N . ALA A 1 91 ? 7.261 11.736 -32.013 1.00 56.62 91 ALA A N 1
ATOM 750 C CA . ALA A 1 91 ? 8.613 11.656 -32.562 1.00 56.62 91 ALA A CA 1
ATOM 751 C C . ALA A 1 91 ? 8.617 11.755 -34.099 1.00 56.62 91 ALA A C 1
ATOM 753 O O . ALA A 1 91 ? 9.333 12.595 -34.635 1.00 56.62 91 ALA A O 1
ATOM 754 N N . THR A 1 92 ? 7.744 11.024 -34.806 1.00 54.72 92 THR A N 1
ATOM 755 C CA . THR A 1 92 ? 7.599 11.159 -36.273 1.00 54.72 92 THR A CA 1
ATOM 756 C C . THR A 1 92 ? 7.121 12.545 -36.715 1.00 54.72 92 THR A C 1
ATOM 758 O O . THR A 1 92 ? 7.465 13.001 -37.801 1.00 54.72 92 THR A O 1
ATOM 761 N N . ASN A 1 93 ? 6.357 13.258 -35.880 1.00 54.72 93 ASN A N 1
ATOM 762 C CA . ASN A 1 93 ? 5.936 14.630 -36.178 1.00 54.72 93 ASN A CA 1
ATOM 763 C C . ASN A 1 93 ? 7.032 15.675 -35.913 1.00 54.72 93 ASN A C 1
ATOM 765 O O . ASN A 1 93 ? 6.988 16.749 -36.510 1.00 54.72 93 ASN A O 1
ATOM 769 N N . ARG A 1 94 ? 8.020 15.389 -35.053 1.00 52.34 94 ARG A N 1
ATOM 770 C CA . ARG A 1 94 ? 9.176 16.280 -34.836 1.00 52.34 94 ARG A CA 1
ATOM 771 C C . ARG A 1 94 ? 10.131 16.285 -36.027 1.00 52.34 94 ARG A C 1
ATOM 773 O O . ARG A 1 94 ? 10.648 17.349 -36.350 1.00 52.34 94 ARG A O 1
ATOM 780 N N . ASP A 1 95 ? 10.273 15.161 -36.726 1.00 50.22 95 ASP A N 1
ATOM 781 C CA . ASP A 1 95 ? 11.082 15.095 -37.951 1.00 50.22 95 ASP A CA 1
ATOM 782 C C . ASP A 1 95 ? 10.440 15.867 -39.122 1.00 50.22 95 ASP A C 1
ATOM 784 O O . ASP A 1 95 ? 11.149 16.417 -39.961 1.00 50.22 95 ASP A O 1
ATOM 788 N N . ASN A 1 96 ? 9.108 16.019 -39.133 1.00 49.28 96 ASN A N 1
ATOM 789 C CA . ASN A 1 96 ? 8.389 16.800 -40.151 1.00 49.28 96 ASN A CA 1
ATOM 790 C C . ASN A 1 96 ? 8.283 18.309 -39.846 1.00 49.28 96 ASN A C 1
ATOM 792 O O . ASN A 1 96 ? 8.054 19.097 -40.762 1.00 49.28 96 ASN A O 1
ATOM 796 N N . ASN A 1 97 ? 8.452 18.738 -38.589 1.00 44.53 97 ASN A N 1
ATOM 797 C CA . ASN A 1 97 ? 8.264 20.141 -38.183 1.00 44.53 97 ASN A CA 1
ATOM 798 C C . ASN A 1 97 ? 9.546 20.989 -38.152 1.00 44.53 97 ASN A C 1
ATOM 800 O O . ASN A 1 97 ? 9.464 22.191 -37.907 1.00 44.53 97 ASN A O 1
ATOM 804 N N . ASN A 1 98 ? 10.713 20.425 -38.477 1.00 44.00 98 ASN A N 1
ATOM 805 C CA . ASN A 1 98 ? 11.952 21.205 -38.609 1.00 44.00 98 ASN A CA 1
ATOM 806 C C . ASN A 1 98 ? 11.999 22.118 -39.855 1.00 44.00 98 ASN A C 1
ATOM 808 O O . ASN A 1 98 ? 12.999 22.799 -40.059 1.00 44.00 98 ASN A O 1
ATOM 812 N N . ASN A 1 99 ? 10.923 22.190 -40.650 1.00 42.53 99 ASN A N 1
ATOM 813 C CA . ASN A 1 99 ? 10.825 23.069 -41.820 1.00 42.53 99 ASN A CA 1
ATOM 814 C C . ASN A 1 99 ? 9.885 24.277 -41.673 1.00 42.53 99 ASN A C 1
ATOM 816 O O . ASN A 1 99 ? 9.693 24.983 -42.654 1.00 42.53 99 ASN A O 1
ATOM 820 N N . ASN A 1 100 ? 9.328 24.574 -40.493 1.00 41.19 100 ASN A N 1
ATOM 821 C CA . ASN A 1 100 ? 8.541 25.802 -40.303 1.00 41.19 100 ASN A CA 1
ATOM 822 C C . ASN A 1 100 ? 8.752 26.414 -38.911 1.00 41.19 100 ASN A C 1
ATOM 824 O O . ASN A 1 100 ? 7.889 26.357 -38.039 1.00 41.19 100 ASN A O 1
ATOM 828 N N . ASN A 1 101 ? 9.908 27.051 -38.725 1.00 38.88 101 ASN A N 1
ATOM 829 C CA . ASN A 1 101 ? 10.083 28.068 -37.694 1.00 38.88 101 ASN A CA 1
ATOM 830 C C . ASN A 1 101 ? 9.703 29.430 -38.282 1.00 38.88 101 ASN A C 1
ATOM 832 O O . ASN A 1 101 ? 10.447 29.960 -39.101 1.00 38.88 101 ASN A O 1
ATOM 836 N N . ASN A 1 102 ? 8.575 29.999 -37.847 1.00 36.22 102 ASN A N 1
ATOM 837 C CA . ASN A 1 102 ? 8.446 31.445 -37.655 1.00 36.22 102 ASN A CA 1
ATOM 838 C C . ASN A 1 102 ? 7.195 31.813 -36.836 1.00 36.22 102 ASN A C 1
ATOM 840 O O . ASN A 1 102 ? 6.077 31.466 -37.198 1.00 36.22 102 ASN A O 1
ATOM 844 N N . ASN A 1 103 ? 7.442 32.610 -35.790 1.00 35.31 103 ASN A N 1
ATOM 845 C CA . ASN A 1 103 ? 6.543 33.559 -35.119 1.00 35.31 103 ASN A CA 1
ATOM 846 C C . ASN A 1 103 ? 5.269 33.036 -34.423 1.00 35.31 103 ASN A C 1
ATOM 848 O O . ASN A 1 103 ? 4.248 32.810 -35.060 1.00 35.31 103 ASN A O 1
ATOM 852 N N . ASN A 1 104 ? 5.249 33.058 -33.081 1.00 32.84 104 ASN A N 1
ATOM 853 C CA . ASN A 1 104 ? 4.673 34.190 -32.327 1.00 32.84 104 ASN A CA 1
ATOM 854 C C . ASN A 1 104 ? 4.572 33.939 -30.810 1.00 32.84 104 ASN A C 1
ATOM 856 O O . ASN A 1 104 ? 4.206 32.862 -30.346 1.00 32.84 104 ASN A O 1
ATOM 860 N N . ASN A 1 105 ? 4.839 35.013 -30.062 1.00 34.19 105 ASN A N 1
ATOM 861 C CA . ASN A 1 105 ? 4.541 35.213 -28.643 1.00 34.19 105 ASN A CA 1
ATOM 862 C C . ASN A 1 105 ? 3.031 35.144 -28.346 1.00 34.19 105 ASN A C 1
ATOM 864 O O . ASN A 1 105 ? 2.249 35.724 -29.097 1.00 34.19 105 ASN A O 1
ATOM 868 N N . ASN A 1 106 ? 2.640 34.578 -27.195 1.00 31.38 106 ASN A N 1
ATOM 869 C CA . ASN A 1 106 ? 1.981 35.302 -26.087 1.00 31.38 106 ASN A CA 1
ATOM 870 C C . ASN A 1 106 ? 1.331 34.365 -25.047 1.00 31.38 106 ASN A C 1
ATOM 872 O O . ASN A 1 106 ? 0.687 33.382 -25.389 1.00 31.38 106 ASN A O 1
ATOM 876 N N . ASN A 1 107 ? 1.497 34.762 -23.778 1.00 32.25 107 ASN A N 1
ATOM 877 C CA . ASN A 1 107 ? 0.628 34.618 -22.598 1.00 32.25 107 ASN A CA 1
ATOM 878 C C . ASN A 1 107 ? -0.561 33.635 -22.642 1.00 32.25 107 ASN A C 1
ATOM 880 O O . ASN A 1 107 ? -1.475 33.812 -23.441 1.00 32.25 107 ASN A O 1
ATOM 884 N N . ASN A 1 108 ? -0.688 32.783 -21.611 1.00 30.52 108 ASN A N 1
ATOM 885 C CA . ASN A 1 108 ? -1.719 32.989 -20.578 1.00 30.52 108 ASN A CA 1
ATOM 886 C C . ASN A 1 108 ? -1.726 31.947 -19.444 1.00 30.52 108 ASN A C 1
ATOM 888 O O . ASN A 1 108 ? -1.468 30.761 -19.633 1.00 30.52 108 ASN A O 1
ATOM 892 N N . ASN A 1 109 ? -2.101 32.464 -18.270 1.00 33.06 109 ASN A N 1
ATOM 893 C CA . ASN A 1 109 ? -2.565 31.785 -17.060 1.00 33.06 109 ASN A CA 1
ATOM 894 C C . ASN A 1 109 ? -3.649 30.722 -17.317 1.00 33.06 109 ASN A C 1
ATOM 896 O O . ASN A 1 109 ? -4.465 30.902 -18.216 1.00 33.06 109 ASN A O 1
ATOM 900 N N . ASN A 1 110 ? -3.727 29.708 -16.440 1.00 30.42 110 ASN A N 1
ATOM 901 C CA . ASN A 1 110 ? -4.972 29.186 -15.830 1.00 30.42 110 ASN A CA 1
ATOM 902 C C . ASN A 1 110 ? -4.628 28.050 -14.839 1.00 30.42 110 ASN A C 1
ATOM 904 O O . ASN A 1 110 ? -3.977 27.077 -15.203 1.00 30.42 110 ASN A O 1
ATOM 908 N N . ASN A 1 111 ? -4.864 28.208 -13.532 1.00 30.22 111 ASN A N 1
ATOM 909 C CA . ASN A 1 111 ? -6.131 27.936 -12.830 1.00 30.22 111 ASN A CA 1
ATOM 910 C C . ASN A 1 111 ? -6.793 26.623 -13.266 1.00 30.22 111 ASN A C 1
ATOM 912 O O . ASN A 1 111 ? -7.543 26.592 -14.237 1.00 30.22 111 ASN A O 1
ATOM 916 N N . ASN A 1 112 ? -6.535 25.544 -12.519 1.00 29.14 112 ASN A N 1
ATOM 917 C CA . ASN A 1 112 ? -7.211 24.267 -12.721 1.00 29.14 112 ASN A CA 1
ATOM 918 C C . ASN A 1 112 ? -8.359 24.119 -11.716 1.00 29.14 112 ASN A C 1
ATOM 920 O O . ASN A 1 112 ? -8.181 23.658 -10.586 1.00 29.14 112 ASN A O 1
ATOM 924 N N . SER A 1 113 ? -9.527 24.578 -12.152 1.00 33.47 113 SER A N 1
ATOM 925 C CA . SER A 1 113 ? -10.803 24.415 -11.473 1.00 33.47 113 SER A CA 1
ATOM 926 C C . SER A 1 113 ? -11.375 23.029 -11.756 1.00 33.47 113 SER A C 1
ATOM 928 O O . SER A 1 113 ? -11.486 22.588 -12.898 1.00 33.47 113 SER A O 1
ATOM 930 N N . ASN A 1 114 ? -11.780 22.379 -10.673 1.00 36.41 114 ASN A N 1
ATOM 931 C CA . ASN A 1 114 ? -12.596 21.178 -10.630 1.00 36.41 114 ASN A CA 1
ATOM 932 C C . ASN A 1 114 ? -13.886 21.386 -11.450 1.00 36.41 114 ASN A C 1
ATOM 934 O O . ASN A 1 114 ? -14.618 22.343 -11.195 1.00 36.41 114 ASN A O 1
ATOM 938 N N . SER A 1 115 ? -14.190 20.503 -12.402 1.00 33.78 115 SER A N 1
ATOM 939 C CA . SER A 1 115 ? -15.508 20.473 -13.042 1.00 33.78 115 SER A CA 1
ATOM 940 C C . SER A 1 115 ? -16.022 19.045 -13.179 1.00 33.78 115 SER A C 1
ATOM 942 O O . SER A 1 115 ? -15.368 18.142 -13.695 1.00 33.78 115 SER A O 1
ATOM 944 N N . ASN A 1 116 ? -17.225 18.883 -12.641 1.00 40.03 116 ASN A N 1
ATOM 945 C CA . ASN A 1 116 ? -18.074 17.714 -12.699 1.00 40.03 116 ASN A CA 1
ATOM 946 C C . ASN A 1 116 ? -18.948 17.835 -13.961 1.00 40.03 116 ASN A C 1
ATOM 948 O O . ASN A 1 116 ? -19.594 18.862 -14.154 1.00 40.03 116 ASN A O 1
ATOM 952 N N . SER A 1 117 ? -18.982 16.812 -14.810 1.00 35.94 117 SER A N 1
ATOM 953 C CA . SER A 1 117 ? -20.043 16.565 -15.803 1.00 35.94 117 SER A CA 1
ATOM 954 C C . SER A 1 117 ? -19.951 15.077 -16.166 1.00 35.94 117 SER A C 1
ATOM 956 O O . SER A 1 117 ? -1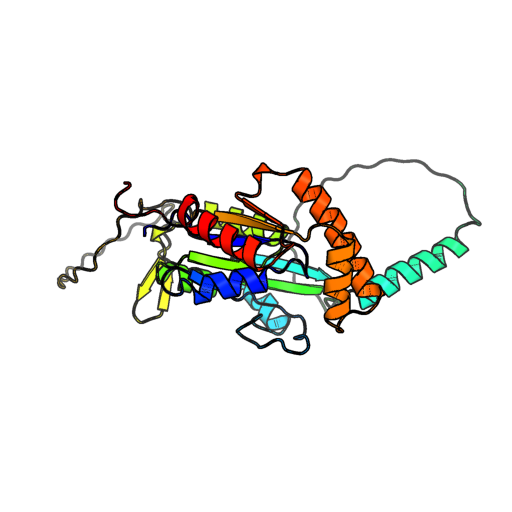8.857 14.535 -16.273 1.00 35.94 117 SER A O 1
ATOM 958 N N . GLY A 1 118 ? -21.030 14.300 -16.161 1.00 31.83 118 GLY A N 1
ATOM 959 C CA . GLY A 1 118 ? -22.172 14.455 -17.054 1.00 31.83 118 GLY A CA 1
ATOM 960 C C . GLY A 1 118 ? -22.067 13.364 -18.127 1.00 31.83 118 GLY A C 1
ATOM 961 O O . GLY A 1 118 ? -21.110 13.316 -18.886 1.00 31.83 118 GLY A O 1
ATOM 962 N N . MET A 1 119 ? -23.021 12.440 -18.113 1.00 49.69 119 MET A N 1
ATOM 963 C CA . MET A 1 119 ? -23.112 11.214 -18.913 1.00 49.69 119 MET A CA 1
ATOM 964 C C . MET A 1 119 ? -22.998 11.479 -20.434 1.00 49.69 119 MET A C 1
ATOM 966 O O . MET A 1 119 ? -23.766 12.274 -20.967 1.00 49.69 119 MET A O 1
ATOM 970 N N . GLY A 1 120 ? -22.081 10.794 -21.137 1.00 32.53 120 GLY A N 1
ATOM 971 C CA . GLY A 1 120 ? -21.928 10.886 -22.601 1.00 32.53 120 GLY A CA 1
ATOM 972 C C . GLY A 1 120 ? -20.840 9.971 -23.196 1.00 32.53 120 GLY A C 1
ATOM 973 O O . GLY A 1 120 ? -19.653 10.205 -23.010 1.00 32.53 120 GLY A O 1
ATOM 974 N N . THR A 1 121 ? -21.279 8.913 -23.888 1.00 33.53 121 THR A N 1
ATOM 975 C CA . THR A 1 121 ? -20.619 8.124 -24.961 1.00 33.53 121 THR A CA 1
ATOM 976 C C . THR A 1 121 ? -19.096 7.872 -24.920 1.00 33.53 121 THR A C 1
ATOM 978 O O . THR A 1 121 ? -18.292 8.696 -25.343 1.00 33.53 121 THR A O 1
ATOM 981 N N . THR A 1 122 ? -18.732 6.645 -24.523 1.00 39.59 122 THR A N 1
ATOM 982 C CA . THR A 1 122 ? -17.676 5.773 -25.097 1.00 39.59 122 THR A CA 1
ATOM 983 C C . THR A 1 122 ? -16.458 6.430 -25.768 1.00 39.59 122 THR A C 1
ATOM 985 O O . THR A 1 122 ? -16.115 6.100 -26.903 1.00 39.59 122 THR A O 1
ATOM 988 N N . ALA A 1 123 ? -15.699 7.247 -25.043 1.00 43.59 123 ALA A N 1
ATOM 989 C CA . ALA A 1 123 ? -14.252 7.142 -25.187 1.00 43.59 123 ALA A CA 1
ATOM 990 C C . ALA A 1 123 ? -13.853 5.823 -24.512 1.00 43.59 123 ALA A C 1
ATOM 992 O O . ALA A 1 123 ? -14.166 5.619 -23.336 1.00 43.59 123 ALA A O 1
ATOM 993 N N . LEU A 1 124 ? -13.234 4.895 -25.252 1.00 52.47 124 LEU A N 1
ATOM 994 C CA . LEU A 1 124 ? -12.612 3.713 -24.655 1.00 52.47 124 LEU A CA 1
ATOM 995 C C . LEU A 1 124 ? -11.653 4.212 -23.576 1.00 52.47 124 LEU A C 1
ATOM 997 O O . LEU A 1 124 ? -10.620 4.809 -23.859 1.00 52.47 124 LEU A O 1
ATOM 1001 N N . ASP A 1 125 ? -12.059 4.057 -22.325 1.00 66.12 125 ASP A N 1
ATOM 1002 C CA . ASP A 1 125 ? -11.267 4.473 -21.187 1.00 66.12 125 ASP A CA 1
ATOM 1003 C C . ASP A 1 125 ? -10.034 3.582 -21.122 1.00 66.12 125 ASP A C 1
ATOM 1005 O O . ASP A 1 125 ? -10.083 2.455 -20.631 1.00 66.12 125 ASP A O 1
ATOM 1009 N N . ASP A 1 126 ? -8.943 4.071 -21.697 1.00 74.38 126 ASP A N 1
ATOM 1010 C CA . ASP A 1 126 ? -7.697 3.331 -21.890 1.00 74.38 126 ASP A CA 1
ATOM 1011 C C . ASP A 1 126 ? -6.858 3.219 -20.598 1.00 74.38 126 ASP A C 1
ATOM 1013 O O . ASP A 1 126 ? -5.756 2.659 -20.607 1.00 74.38 126 ASP A O 1
ATOM 1017 N N . ALA A 1 127 ? -7.372 3.731 -19.473 1.00 84.56 127 ALA A N 1
ATOM 1018 C CA . ALA A 1 127 ? -6.756 3.604 -18.160 1.00 84.56 127 ALA A CA 1
ATOM 1019 C C . ALA A 1 127 ? -7.203 2.333 -17.436 1.00 84.56 127 ALA A C 1
ATOM 1021 O O . ALA A 1 127 ? -8.378 1.955 -17.469 1.00 84.56 127 ALA A O 1
ATOM 1022 N N . ASP A 1 128 ? -6.267 1.705 -16.736 1.00 91.75 128 ASP A N 1
ATOM 1023 C CA . ASP A 1 128 ? -6.587 0.777 -15.666 1.00 91.75 128 ASP A CA 1
ATOM 1024 C C . ASP A 1 128 ? -6.799 1.543 -14.362 1.00 91.75 128 ASP A C 1
ATOM 1026 O O . ASP A 1 128 ? -6.073 2.485 -14.045 1.00 91.75 128 ASP A O 1
ATOM 1030 N N . TYR A 1 129 ? -7.797 1.127 -13.597 1.00 93.56 129 TYR A N 1
ATOM 1031 C CA . TYR A 1 129 ? -8.092 1.672 -12.284 1.00 93.56 129 TYR A CA 1
ATOM 1032 C C . TYR A 1 129 ? -7.463 0.807 -11.204 1.00 93.56 129 TYR A C 1
ATOM 1034 O O . TYR A 1 129 ? -7.349 -0.413 -11.351 1.00 93.56 129 TYR A O 1
ATOM 1042 N N . TYR A 1 130 ? -7.084 1.452 -10.111 1.00 94.38 130 TYR A N 1
ATOM 1043 C CA . TYR A 1 130 ? -6.642 0.827 -8.872 1.00 94.38 130 TYR A CA 1
ATOM 1044 C C . TYR A 1 130 ? -7.337 1.538 -7.721 1.00 94.38 130 TYR A C 1
ATOM 1046 O O . TYR A 1 130 ? -7.522 2.750 -7.793 1.00 94.38 130 TYR A O 1
ATOM 1054 N N . GLY A 1 131 ? -7.729 0.823 -6.673 1.00 95.06 131 GLY A N 1
ATOM 1055 C CA . GLY A 1 131 ? -8.306 1.482 -5.505 1.00 95.06 131 GLY A CA 1
ATOM 1056 C C . GLY A 1 131 ? -8.543 0.560 -4.329 1.00 95.06 131 GLY A C 1
ATOM 1057 O O . GLY A 1 131 ? -8.713 -0.648 -4.477 1.00 95.06 131 GLY A O 1
ATOM 1058 N N . THR A 1 132 ? -8.565 1.139 -3.140 1.00 95.06 132 THR A N 1
ATOM 1059 C CA . THR A 1 132 ? -8.758 0.410 -1.886 1.00 95.06 132 THR A CA 1
ATOM 1060 C C . THR A 1 132 ? -10.179 0.609 -1.384 1.00 95.06 132 THR A C 1
ATOM 1062 O O . THR A 1 132 ? -10.585 1.740 -1.122 1.00 95.06 132 THR A O 1
ATOM 1065 N N . SER A 1 133 ? -10.954 -0.470 -1.245 1.00 94.69 133 SER A N 1
ATOM 1066 C CA . SER A 1 133 ? -12.348 -0.355 -0.803 1.00 94.69 133 SER A CA 1
ATOM 1067 C C . SER A 1 133 ? -12.454 -0.028 0.694 1.00 94.69 133 SER A C 1
ATOM 1069 O O . SER A 1 133 ? -11.662 -0.511 1.507 1.00 94.69 133 SER A O 1
ATOM 1071 N N . LYS A 1 134 ? -13.468 0.763 1.065 1.00 92.62 134 LYS A N 1
ATOM 1072 C CA . LYS A 1 134 ? -13.837 1.049 2.461 1.00 92.62 134 LYS A CA 1
ATOM 1073 C C . LYS A 1 134 ? -14.138 -0.249 3.205 1.00 92.62 134 LYS A C 1
ATOM 1075 O O . LYS A 1 134 ? -13.560 -0.491 4.257 1.00 92.62 134 LYS A O 1
ATOM 1080 N N . LYS A 1 135 ? -14.951 -1.124 2.602 1.00 91.56 135 LYS A N 1
ATOM 1081 C CA . LYS A 1 135 ? -15.348 -2.422 3.169 1.00 91.56 135 LYS A CA 1
ATOM 1082 C C . LYS A 1 135 ? -14.147 -3.250 3.638 1.00 91.56 135 LYS A C 1
ATOM 1084 O O . LYS A 1 135 ? -14.160 -3.727 4.768 1.00 91.56 135 LYS A O 1
ATOM 1089 N N . GLU A 1 136 ? -13.123 -3.390 2.797 1.00 93.94 136 GLU A N 1
ATOM 1090 C CA . GLU A 1 136 ? -11.937 -4.202 3.103 1.00 93.94 136 GLU A CA 1
ATOM 1091 C C . GLU A 1 136 ? -11.165 -3.643 4.306 1.00 93.94 136 GLU A C 1
ATOM 1093 O O . GLU A 1 136 ? -10.918 -4.335 5.295 1.00 93.94 136 GLU A O 1
ATOM 1098 N N . MET A 1 137 ? -10.860 -2.344 4.264 1.00 94.25 137 MET A N 1
ATOM 1099 C CA . MET A 1 137 ? -10.148 -1.660 5.342 1.00 94.25 137 MET A CA 1
ATOM 1100 C C . MET A 1 137 ? -10.933 -1.711 6.660 1.00 94.25 137 MET A C 1
ATOM 1102 O O . MET A 1 137 ? -10.373 -1.984 7.723 1.00 94.25 137 MET A O 1
ATOM 1106 N N . HIS A 1 138 ? -12.239 -1.452 6.598 1.00 93.25 138 HIS A N 1
ATOM 1107 C CA . HIS A 1 138 ? -13.119 -1.395 7.764 1.00 93.25 138 HIS A CA 1
ATOM 1108 C C . HIS A 1 138 ? -13.286 -2.764 8.413 1.00 93.25 138 HIS A C 1
ATOM 1110 O O . HIS A 1 138 ? -13.268 -2.852 9.640 1.00 93.25 138 HIS A O 1
ATOM 1116 N N . ALA A 1 139 ? -13.365 -3.833 7.616 1.00 91.56 139 ALA A N 1
ATOM 1117 C CA . ALA A 1 139 ? -13.422 -5.200 8.121 1.00 91.56 139 ALA A CA 1
ATOM 1118 C C . ALA A 1 139 ? -12.196 -5.568 8.962 1.00 91.56 139 ALA A C 1
ATOM 1120 O O . ALA A 1 139 ? -12.335 -6.191 10.015 1.00 91.56 139 ALA A O 1
ATOM 1121 N N . ILE A 1 140 ? -11.005 -5.136 8.546 1.00 94.94 140 ILE A N 1
ATOM 1122 C CA . ILE A 1 140 ? -9.765 -5.363 9.296 1.00 94.94 140 ILE A CA 1
ATOM 1123 C C . ILE A 1 140 ? -9.739 -4.534 10.589 1.00 94.94 140 ILE A C 1
ATOM 1125 O O . ILE A 1 140 ? -9.413 -5.054 11.660 1.00 94.94 140 ILE A O 1
ATOM 1129 N N . LEU A 1 141 ? -10.121 -3.255 10.516 1.00 92.88 141 LEU A N 1
ATOM 1130 C CA . LEU A 1 141 ? -10.144 -2.360 11.680 1.00 92.88 141 LEU A CA 1
ATOM 1131 C C . LEU A 1 141 ? -11.129 -2.824 12.758 1.00 92.88 141 LEU A C 1
ATOM 1133 O O . LEU A 1 141 ? -10.829 -2.716 13.955 1.00 92.88 141 LEU A O 1
ATOM 1137 N N . ALA A 1 142 ? -12.273 -3.362 12.336 1.00 90.06 142 ALA A N 1
ATOM 1138 C CA . ALA A 1 142 ? -13.303 -3.908 13.209 1.00 90.06 142 ALA A CA 1
ATOM 1139 C C . ALA A 1 142 ? -12.840 -5.198 13.923 1.00 90.06 142 ALA A C 1
ATOM 1141 O O . ALA A 1 142 ? -13.288 -5.477 15.029 1.00 90.06 142 ALA A O 1
ATOM 1142 N N . GLN A 1 143 ? -11.870 -5.933 13.358 1.00 90.38 143 GLN A N 1
ATOM 1143 C CA . GLN A 1 143 ? -11.178 -7.056 14.021 1.00 90.38 143 GLN A CA 1
ATOM 1144 C C . GLN A 1 143 ? -10.090 -6.604 15.010 1.00 90.38 143 GLN A C 1
ATOM 1146 O O . GLN A 1 143 ? -9.352 -7.434 15.537 1.00 90.38 143 GLN A O 1
ATOM 1151 N N . HIS A 1 144 ? -9.938 -5.297 15.236 1.00 90.88 144 HIS A N 1
ATOM 1152 C CA . HIS A 1 144 ? -8.854 -4.714 16.031 1.00 90.88 144 HIS A CA 1
ATOM 1153 C C . HIS A 1 144 ? -7.438 -5.051 15.532 1.00 90.88 144 HIS A C 1
ATOM 1155 O O . HIS A 1 144 ? -6.474 -4.978 16.297 1.00 90.88 144 HIS A O 1
ATOM 1161 N N . LYS A 1 145 ? -7.293 -5.355 14.237 1.00 94.88 145 LYS A N 1
ATOM 1162 C CA . LYS A 1 145 ? -5.995 -5.561 13.588 1.00 94.88 145 LYS A CA 1
ATOM 1163 C C . LYS A 1 145 ? -5.493 -4.277 12.927 1.00 94.88 145 LYS A C 1
ATOM 1165 O O . LYS A 1 145 ? -6.266 -3.388 12.576 1.00 94.88 145 LYS A O 1
ATOM 1170 N N . ILE A 1 146 ? -4.179 -4.202 12.756 1.00 97.50 146 ILE A N 1
ATOM 1171 C CA . ILE A 1 146 ? -3.492 -3.181 11.970 1.00 97.50 146 ILE A CA 1
ATOM 1172 C C . ILE A 1 146 ? -3.675 -3.519 10.491 1.00 97.50 146 ILE A C 1
ATOM 1174 O O . ILE A 1 146 ? -3.349 -4.627 10.051 1.00 97.50 146 ILE A O 1
ATOM 1178 N N . VAL A 1 147 ? -4.170 -2.548 9.729 1.00 98.12 147 VAL A N 1
ATOM 1179 C CA . VAL A 1 147 ? -4.329 -2.643 8.276 1.00 98.12 147 VAL A CA 1
ATOM 1180 C C . VAL A 1 147 ? -2.955 -2.543 7.625 1.00 98.12 147 VAL A C 1
ATOM 1182 O O . VAL A 1 147 ? -2.265 -1.545 7.811 1.00 98.12 147 VAL A O 1
ATOM 1185 N N . VAL A 1 148 ? -2.552 -3.549 6.852 1.00 98.31 148 VAL A N 1
ATOM 1186 C CA . VAL A 1 148 ? -1.304 -3.533 6.076 1.00 98.31 148 VAL A CA 1
ATOM 1187 C C . VAL A 1 148 ? -1.622 -3.321 4.604 1.00 98.31 148 VAL A C 1
ATOM 1189 O O . VAL A 1 148 ? -2.479 -4.009 4.054 1.00 98.31 148 VAL A O 1
ATOM 1192 N N . MET A 1 149 ? -0.928 -2.381 3.964 1.00 96.38 149 MET A N 1
ATOM 1193 C CA . MET A 1 149 ? -1.185 -1.998 2.573 1.00 96.38 149 MET A CA 1
ATOM 1194 C C . MET A 1 149 ? 0.106 -1.933 1.756 1.00 96.38 149 MET A C 1
ATOM 1196 O O . MET A 1 149 ? 1.114 -1.414 2.234 1.00 96.38 149 MET A O 1
ATOM 1200 N N . ASP A 1 150 ? 0.051 -2.413 0.513 1.00 93.69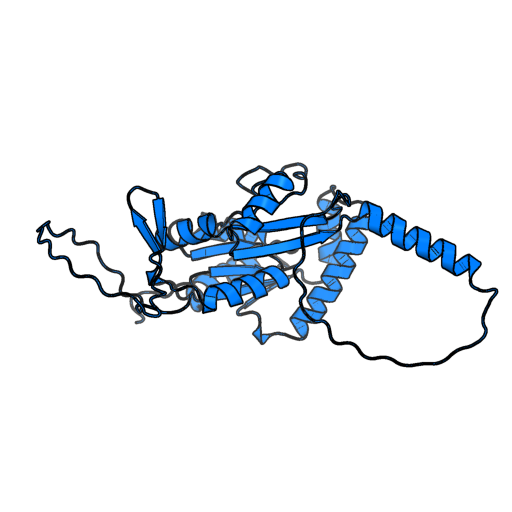 150 ASP A N 1
ATOM 1201 C CA . ASP A 1 150 ? 1.077 -2.210 -0.518 1.00 93.69 150 ASP A CA 1
ATOM 1202 C C . ASP A 1 150 ? 0.521 -1.227 -1.554 1.00 93.69 150 ASP A C 1
ATOM 1204 O O . ASP A 1 150 ? -0.357 -1.578 -2.343 1.00 93.69 150 ASP A O 1
ATOM 1208 N N . THR A 1 151 ? 0.968 0.028 -1.519 1.00 90.25 151 THR A N 1
ATOM 1209 C CA . THR A 1 151 ? 0.475 1.053 -2.446 1.00 90.25 151 THR A CA 1
ATOM 1210 C C . THR A 1 151 ? 1.573 2.023 -2.849 1.00 90.25 151 THR A C 1
ATOM 1212 O O . THR A 1 151 ? 2.727 1.945 -2.418 1.00 90.25 151 THR A O 1
ATOM 1215 N N . ASP A 1 152 ? 1.205 2.933 -3.737 1.00 87.75 152 ASP A N 1
ATOM 1216 C CA . ASP A 1 152 ? 2.075 3.947 -4.274 1.00 87.75 152 ASP A CA 1
ATOM 1217 C C . ASP A 1 152 ? 2.070 5.239 -3.418 1.00 87.75 152 ASP A C 1
ATOM 1219 O O . ASP A 1 152 ? 1.328 5.345 -2.440 1.00 87.75 152 ASP A O 1
ATOM 1223 N N . ILE A 1 153 ? 2.927 6.229 -3.713 1.00 88.75 153 ILE A N 1
ATOM 1224 C CA . ILE A 1 153 ? 2.961 7.485 -2.927 1.00 88.75 153 ILE A CA 1
ATOM 1225 C C . ILE A 1 153 ? 1.622 8.232 -3.008 1.00 88.75 153 ILE A C 1
ATOM 1227 O O . ILE A 1 153 ? 1.197 8.849 -2.028 1.00 88.75 153 ILE A O 1
ATOM 1231 N N . THR A 1 154 ? 0.960 8.195 -4.163 1.00 89.19 154 THR A N 1
ATOM 1232 C CA . THR A 1 154 ? -0.337 8.845 -4.372 1.00 89.19 154 THR A CA 1
ATOM 1233 C C . THR A 1 154 ? -1.404 8.175 -3.509 1.00 89.19 154 THR A C 1
ATOM 1235 O O . THR A 1 154 ? -2.102 8.862 -2.764 1.00 89.19 154 THR A O 1
ATOM 1238 N N . GLY A 1 155 ? -1.457 6.844 -3.516 1.00 92.06 155 GLY A N 1
ATOM 1239 C CA . GLY A 1 155 ? -2.314 6.046 -2.650 1.00 92.06 155 GLY A CA 1
ATOM 1240 C C . GLY A 1 155 ? -2.044 6.334 -1.177 1.00 92.06 155 GLY A C 1
ATOM 1241 O O . GLY A 1 155 ? -2.971 6.649 -0.436 1.00 92.06 155 GLY A O 1
ATOM 1242 N N . ALA A 1 156 ? -0.777 6.358 -0.749 1.00 93.88 156 ALA A N 1
ATOM 1243 C CA . ALA A 1 156 ? -0.415 6.680 0.632 1.00 93.88 156 ALA A CA 1
ATOM 1244 C C . ALA A 1 156 ? -0.892 8.080 1.064 1.00 93.88 156 ALA A C 1
ATOM 1246 O O . ALA A 1 156 ? -1.407 8.241 2.172 1.00 93.88 156 ALA A O 1
ATOM 1247 N N . LYS A 1 157 ? -0.771 9.096 0.196 1.00 93.50 157 LYS A N 1
ATOM 1248 C CA . LYS A 1 157 ? -1.297 10.449 0.461 1.00 93.50 157 LYS A CA 1
ATOM 1249 C C . LYS A 1 157 ? -2.819 10.445 0.606 1.00 93.50 157 LYS A C 1
ATOM 1251 O O . LYS A 1 157 ? -3.340 11.044 1.549 1.00 93.50 157 LYS A O 1
ATOM 1256 N N . ASN A 1 158 ? -3.518 9.756 -0.292 1.00 94.25 158 ASN A N 1
ATOM 1257 C CA . ASN A 1 158 ? -4.977 9.680 -0.277 1.00 94.25 158 ASN A CA 1
ATOM 1258 C C . ASN A 1 158 ? -5.494 8.924 0.958 1.00 94.25 158 ASN A C 1
ATOM 1260 O O . ASN A 1 158 ? -6.392 9.415 1.640 1.00 94.25 158 ASN A O 1
ATOM 1264 N N . ILE A 1 159 ? -4.864 7.802 1.323 1.00 95.38 159 ILE A N 1
ATOM 1265 C CA . ILE A 1 159 ? -5.196 7.038 2.535 1.00 95.38 159 ILE A CA 1
ATOM 1266 C C . ILE A 1 159 ? -4.946 7.877 3.787 1.00 95.38 159 ILE A C 1
ATOM 1268 O O . ILE A 1 159 ? -5.802 7.904 4.668 1.00 95.38 159 ILE A O 1
ATOM 1272 N N . LYS A 1 160 ? -3.822 8.609 3.875 1.00 94.75 160 LYS A N 1
ATOM 1273 C CA . LYS A 1 160 ? -3.573 9.523 5.006 1.00 94.75 160 LYS A CA 1
ATOM 1274 C C . LYS A 1 160 ? -4.689 10.557 5.143 1.00 94.75 160 LYS A C 1
ATOM 1276 O O . LYS A 1 160 ? -5.162 10.768 6.255 1.00 94.75 160 LYS A O 1
ATOM 1281 N N . ARG A 1 161 ? -5.140 11.160 4.036 1.00 93.38 161 ARG A N 1
ATOM 1282 C CA . ARG A 1 161 ? -6.253 12.123 4.042 1.00 93.38 161 ARG A CA 1
ATOM 1283 C C . ARG A 1 161 ? -7.557 11.483 4.523 1.00 93.38 161 ARG A C 1
ATOM 1285 O O . ARG A 1 161 ? -8.225 12.050 5.378 1.00 93.38 161 ARG A O 1
ATOM 1292 N N . TYR A 1 162 ? -7.890 10.292 4.029 1.00 93.44 162 TYR A N 1
ATOM 1293 C CA . TYR A 1 162 ? -9.065 9.548 4.490 1.00 93.44 162 TYR A CA 1
ATOM 1294 C C . TYR A 1 162 ? -9.000 9.231 5.996 1.00 93.44 162 TYR A C 1
ATOM 1296 O O . TYR A 1 162 ? -9.962 9.420 6.736 1.00 93.44 162 TYR A O 1
ATOM 1304 N N . CYS A 1 163 ? -7.837 8.797 6.480 1.00 93.56 163 CYS A N 1
ATOM 1305 C CA . CYS A 1 163 ? -7.619 8.428 7.879 1.00 93.56 163 CYS A CA 1
ATOM 1306 C C . CYS A 1 163 ? -7.720 9.608 8.860 1.00 93.56 163 CYS A C 1
ATOM 1308 O O . CYS A 1 163 ? -7.959 9.388 10.045 1.00 93.56 163 CYS A O 1
ATOM 1310 N N . GLN A 1 164 ? -7.556 10.848 8.386 1.00 90.12 164 GLN A N 1
ATOM 1311 C CA . GLN A 1 164 ? -7.727 12.055 9.203 1.00 90.12 164 GLN A CA 1
ATOM 1312 C C . GLN A 1 164 ? -9.195 12.314 9.561 1.00 90.12 164 GLN A C 1
ATOM 1314 O O . GLN A 1 164 ? -9.483 12.803 10.655 1.00 90.12 164 GLN A O 1
ATOM 1319 N N . THR A 1 165 ? -10.119 11.986 8.656 1.00 86.25 165 THR A N 1
ATOM 1320 C CA . THR A 1 165 ? -11.561 12.183 8.861 1.00 86.25 165 THR A CA 1
ATOM 1321 C C . THR A 1 165 ? -12.238 10.939 9.428 1.00 86.25 165 THR A C 1
ATOM 1323 O O . THR A 1 165 ? -13.237 11.050 10.134 1.00 86.25 165 THR A O 1
ATOM 1326 N N . CYS A 1 166 ? -11.674 9.757 9.180 1.00 83.94 166 CYS A N 1
ATOM 1327 C CA . CYS A 1 166 ? -12.191 8.492 9.677 1.00 83.94 166 CYS A CA 1
ATOM 1328 C C . CYS A 1 166 ? -11.804 8.239 11.146 1.00 83.94 166 CYS A C 1
ATOM 1330 O O . CYS A 1 166 ? -10.631 8.342 11.516 1.00 83.94 166 CYS A O 1
ATOM 1332 N N . LYS A 1 167 ? -12.785 7.903 11.992 1.00 82.62 167 LYS A N 1
ATOM 1333 C CA . LYS A 1 167 ? -12.596 7.745 13.443 1.00 82.62 167 LYS A CA 1
ATOM 1334 C C . LYS A 1 167 ? -12.475 6.279 13.856 1.00 82.62 167 LYS A C 1
ATOM 1336 O O . LYS A 1 167 ? -13.150 5.416 13.304 1.00 82.62 167 LYS A O 1
ATOM 1341 N N . ARG A 1 168 ? -11.583 5.981 14.809 1.00 78.69 168 ARG A N 1
ATOM 1342 C CA . ARG A 1 168 ? -11.213 4.598 15.178 1.00 78.69 168 ARG A CA 1
ATOM 1343 C C . ARG A 1 168 ? -12.333 3.803 15.856 1.00 78.69 168 ARG A C 1
ATOM 1345 O O . ARG A 1 168 ? -12.378 2.581 15.715 1.00 78.69 168 ARG A O 1
ATOM 1352 N N . ASP A 1 169 ? -13.166 4.490 16.613 1.00 70.25 169 ASP A N 1
ATOM 1353 C CA . ASP A 1 169 ? -14.339 4.006 17.347 1.00 70.25 169 ASP A CA 1
ATOM 1354 C C . ASP A 1 169 ? -15.546 3.744 16.443 1.00 70.25 169 ASP A C 1
ATOM 1356 O O . ASP A 1 169 ? -16.473 3.047 16.841 1.00 70.25 169 ASP A O 1
ATOM 1360 N N . ALA A 1 170 ? -15.511 4.216 15.195 1.00 72.50 170 ALA A N 1
ATOM 1361 C CA . ALA A 1 170 ? -16.586 3.964 14.249 1.00 72.50 170 ALA A CA 1
ATOM 1362 C C . ALA A 1 170 ? -16.737 2.469 13.908 1.00 72.50 170 ALA A C 1
ATOM 1364 O O . ALA A 1 170 ? -17.781 2.076 13.407 1.00 72.50 170 ALA A O 1
ATOM 1365 N N . PHE A 1 171 ? -15.737 1.623 14.174 1.00 76.31 171 PHE A N 1
ATOM 1366 C CA . PHE A 1 171 ? -15.696 0.239 13.696 1.00 76.31 171 PHE A CA 1
ATOM 1367 C C . PHE A 1 171 ? -16.093 -0.780 14.760 1.00 76.31 171 PHE A C 1
ATOM 1369 O O . PHE A 1 171 ? -15.373 -0.967 15.741 1.00 76.31 171 PHE A O 1
ATOM 1376 N N . THR A 1 172 ? -17.163 -1.529 14.497 1.00 65.81 172 THR A N 1
ATOM 1377 C CA . THR A 1 172 ? -17.559 -2.693 15.303 1.00 65.81 172 THR A CA 1
ATOM 1378 C C . THR A 1 172 ? -17.807 -3.910 14.422 1.00 65.81 172 THR A C 1
ATOM 1380 O O . THR A 1 172 ? -18.335 -3.785 13.317 1.00 65.81 172 THR A O 1
ATOM 1383 N N . LEU A 1 173 ? -17.459 -5.100 14.913 1.00 58.03 173 LEU A N 1
ATOM 1384 C CA . LEU A 1 173 ? -17.929 -6.357 14.331 1.00 58.03 173 LEU A CA 1
ATOM 1385 C C . LEU A 1 173 ? -19.207 -6.794 15.034 1.00 58.03 173 LEU A C 1
ATOM 1387 O O . LEU A 1 173 ? -19.205 -7.000 16.245 1.00 58.03 173 LEU A O 1
ATOM 1391 N N . SER A 1 174 ? -20.267 -7.017 14.264 1.00 54.69 174 SER A N 1
ATOM 1392 C CA . SER A 1 174 ? -21.446 -7.751 14.723 1.00 54.69 174 SER A CA 1
ATOM 1393 C C . SER A 1 174 ? -21.738 -8.873 13.726 1.00 54.69 174 SER A C 1
ATOM 1395 O O . SER A 1 174 ? -21.796 -8.643 12.522 1.00 54.69 174 SER A O 1
ATOM 1397 N N . ASN A 1 175 ? -21.829 -10.119 14.204 1.00 53.19 175 ASN A N 1
ATOM 1398 C CA . ASN A 1 175 ? -22.076 -11.313 13.375 1.00 53.19 175 ASN A CA 1
ATOM 1399 C C . ASN A 1 175 ? -21.139 -11.467 12.153 1.00 53.19 175 ASN A C 1
ATOM 1401 O O . ASN A 1 175 ? -21.564 -11.902 11.086 1.00 53.19 175 ASN A O 1
ATOM 1405 N N . GLY A 1 176 ? -19.863 -11.089 12.287 1.00 51.78 176 GLY A N 1
ATOM 1406 C CA . GLY A 1 176 ? -18.877 -11.173 11.197 1.00 51.78 176 GLY A CA 1
ATOM 1407 C C . GLY A 1 176 ? -19.001 -10.081 10.126 1.00 51.78 176 GLY A C 1
ATOM 1408 O O . GLY A 1 176 ? -18.212 -10.062 9.185 1.00 51.78 176 GLY A O 1
ATOM 1409 N N . ILE A 1 177 ? -19.944 -9.150 10.280 1.00 56.91 177 ILE A N 1
ATOM 1410 C CA . ILE A 1 177 ? -20.117 -7.988 9.410 1.00 56.91 177 ILE A CA 1
ATOM 1411 C C . ILE A 1 177 ? -19.529 -6.770 10.121 1.00 56.91 177 ILE A C 1
ATOM 1413 O O . ILE A 1 177 ? -19.833 -6.496 11.284 1.00 56.91 177 ILE A O 1
ATOM 1417 N N . ALA A 1 178 ? -18.665 -6.040 9.418 1.00 61.12 178 ALA A N 1
ATOM 1418 C CA . ALA A 1 178 ? -18.152 -4.770 9.904 1.00 61.12 178 ALA A CA 1
ATOM 1419 C C . ALA A 1 178 ? -19.192 -3.672 9.675 1.00 61.12 178 ALA A C 1
ATOM 1421 O O . ALA A 1 178 ? -19.587 -3.414 8.537 1.00 61.12 178 ALA A O 1
ATOM 1422 N N . THR A 1 179 ? -19.623 -3.031 10.756 1.00 60.22 179 THR A N 1
ATOM 1423 C CA . THR A 1 179 ? -20.500 -1.861 10.724 1.00 60.22 179 THR A CA 1
ATOM 1424 C C . THR A 1 179 ? -19.703 -0.619 11.099 1.00 60.22 179 THR A C 1
ATOM 1426 O O . THR A 1 179 ? -18.861 -0.651 12.001 1.00 60.22 179 THR A O 1
ATOM 1429 N N . VAL A 1 180 ? -19.956 0.471 10.371 1.00 61.94 180 VAL A N 1
ATOM 1430 C CA . VAL A 1 180 ? -19.405 1.793 10.672 1.00 61.94 180 VAL A CA 1
ATOM 1431 C C . VAL A 1 180 ? -20.500 2.632 11.314 1.00 61.94 180 VAL A C 1
ATOM 1433 O O . VAL A 1 180 ? -21.509 2.917 10.670 1.00 61.94 180 VAL A O 1
ATOM 1436 N N . HIS A 1 181 ? -20.313 3.039 12.565 1.00 63.28 181 HIS A N 1
ATOM 1437 C CA . HIS A 1 181 ? -21.192 4.003 13.215 1.00 63.28 181 HIS A CA 1
ATOM 1438 C C . HIS A 1 181 ? -20.844 5.400 12.705 1.00 63.28 181 HIS A C 1
ATOM 1440 O O . HIS A 1 181 ? -19.747 5.915 12.927 1.00 63.28 181 HIS A O 1
ATOM 1446 N N . ASN A 1 182 ? -21.765 6.001 11.957 1.00 48.81 182 ASN A N 1
ATOM 1447 C CA . ASN A 1 182 ? -21.565 7.325 11.393 1.00 48.81 182 ASN A CA 1
ATOM 1448 C C . ASN A 1 182 ? -21.824 8.370 12.493 1.00 48.81 182 ASN A C 1
ATOM 1450 O O . ASN A 1 182 ? -22.960 8.774 12.705 1.00 48.81 182 ASN A O 1
ATOM 1454 N N . ASN A 1 183 ? -20.779 8.828 13.188 1.00 42.12 183 ASN A N 1
ATOM 1455 C CA . ASN A 1 183 ? -20.882 9.919 14.175 1.00 42.12 183 ASN A CA 1
ATOM 1456 C C . ASN A 1 183 ? -20.996 11.319 13.531 1.00 42.12 183 ASN A C 1
ATOM 1458 O O . ASN A 1 183 ? -20.793 12.334 14.195 1.00 42.12 183 ASN A O 1
ATOM 1462 N N . ASN A 1 184 ? -21.352 11.404 12.245 1.00 37.00 184 ASN A N 1
ATOM 1463 C CA . ASN A 1 184 ? -21.677 12.668 11.587 1.00 37.00 184 ASN A CA 1
ATOM 1464 C C . ASN A 1 184 ? -23.116 13.094 11.923 1.00 37.00 184 ASN A C 1
ATOM 1466 O O . ASN A 1 184 ? -23.987 13.096 11.058 1.00 37.00 184 ASN A O 1
ATOM 1470 N N . ASN A 1 185 ? -23.352 13.496 13.172 1.00 34.31 185 ASN A N 1
ATOM 1471 C CA . ASN A 1 185 ? -24.499 14.329 13.522 1.00 34.31 185 ASN A CA 1
ATOM 1472 C C . ASN A 1 185 ? -24.075 15.800 13.475 1.00 34.31 185 ASN A C 1
ATOM 1474 O O . ASN A 1 185 ? -23.661 16.372 14.479 1.00 34.31 185 ASN A O 1
ATOM 1478 N N . ASN A 1 186 ? -24.213 16.417 12.299 1.00 34.25 186 ASN A N 1
ATOM 1479 C CA . ASN A 1 186 ? -24.552 17.835 12.231 1.00 34.25 186 ASN A CA 1
ATOM 1480 C C . ASN A 1 186 ? -26.078 17.927 12.071 1.00 34.25 186 ASN A C 1
ATOM 1482 O O . ASN A 1 186 ? -26.633 17.511 11.059 1.00 34.25 186 ASN A O 1
ATOM 1486 N N . ASN A 1 187 ? -26.708 18.414 13.140 1.00 37.47 187 ASN A N 1
ATOM 1487 C CA . ASN A 1 187 ? -28.127 18.677 13.395 1.00 37.47 187 ASN A CA 1
ATOM 1488 C C . ASN A 1 187 ? -29.054 18.903 12.185 1.00 37.47 187 ASN A C 1
ATOM 1490 O O . ASN A 1 187 ? -28.851 19.834 11.410 1.00 37.47 187 ASN A O 1
ATOM 1494 N N . ASN A 1 188 ? -30.171 18.167 12.141 1.00 33.12 188 ASN A N 1
ATOM 1495 C CA . ASN A 1 188 ? -31.518 18.692 12.435 1.00 33.12 188 ASN A CA 1
ATOM 1496 C C . ASN A 1 188 ? -32.587 17.651 12.065 1.00 33.12 188 ASN A C 1
ATOM 1498 O O . ASN A 1 188 ? -32.889 17.460 10.892 1.00 33.12 188 ASN A O 1
ATOM 1502 N N . ASN A 1 189 ? -33.199 17.019 13.068 1.00 30.38 189 ASN A N 1
ATOM 1503 C CA . ASN A 1 189 ? -34.650 17.089 13.246 1.00 30.38 189 ASN A CA 1
ATOM 1504 C C . ASN A 1 189 ? -35.080 16.363 14.520 1.00 30.38 189 ASN A C 1
ATOM 1506 O O . ASN A 1 189 ? -34.780 15.190 14.733 1.00 30.38 189 ASN A O 1
ATOM 1510 N N . ASN A 1 190 ? -35.828 17.104 15.336 1.00 39.19 190 ASN A N 1
ATOM 1511 C CA . ASN A 1 190 ? -36.717 16.583 16.358 1.00 39.19 190 ASN A CA 1
ATOM 1512 C C . ASN A 1 190 ? -37.551 15.428 15.796 1.00 39.19 190 ASN A C 1
ATOM 1514 O O . ASN A 1 190 ? -38.250 15.607 14.801 1.00 39.19 190 ASN A O 1
ATOM 1518 N N . ASN A 1 191 ? -37.563 14.297 16.496 1.00 32.03 191 ASN A N 1
ATOM 1519 C CA . ASN A 1 191 ? -38.830 13.726 16.928 1.00 32.03 191 ASN A CA 1
ATOM 1520 C C . ASN A 1 191 ? -38.633 12.718 18.058 1.00 32.03 191 ASN A C 1
ATOM 1522 O O . ASN A 1 191 ? -37.837 11.786 17.973 1.00 32.03 191 ASN A O 1
ATOM 1526 N N . ASN A 1 192 ? -39.417 12.948 19.109 1.00 37.34 192 ASN A N 1
ATOM 1527 C CA . ASN A 1 192 ? -39.721 12.016 20.179 1.00 37.34 192 ASN A CA 1
ATOM 1528 C C . ASN A 1 192 ? -40.034 10.621 19.628 1.00 37.34 192 ASN A C 1
ATOM 1530 O O . ASN A 1 192 ? -40.883 10.488 18.749 1.00 37.34 192 ASN A O 1
ATOM 1534 N N . ASN A 1 193 ? -39.465 9.588 20.248 1.00 31.89 193 ASN A N 1
ATOM 1535 C CA . ASN A 1 193 ? -40.294 8.521 20.795 1.00 31.89 193 ASN A CA 1
ATOM 1536 C C . ASN A 1 193 ? -39.534 7.677 21.820 1.00 31.89 193 ASN A C 1
ATOM 1538 O O . ASN A 1 193 ? -38.478 7.111 21.547 1.00 31.89 193 ASN A O 1
ATOM 1542 N N . ASN A 1 194 ? -40.147 7.590 23.000 1.00 35.97 194 ASN A N 1
ATOM 1543 C CA . ASN A 1 194 ? -39.904 6.577 24.013 1.00 35.97 194 ASN A CA 1
ATOM 1544 C C . ASN A 1 194 ? -39.965 5.177 23.396 1.00 35.97 194 ASN A C 1
ATOM 1546 O O . ASN A 1 194 ? -40.941 4.851 22.725 1.00 35.97 194 ASN A O 1
ATOM 1550 N N . ASN A 1 195 ? -39.003 4.323 23.741 1.00 31.92 195 ASN A N 1
ATOM 1551 C CA . ASN A 1 195 ? -39.326 2.965 24.163 1.00 31.92 195 ASN A CA 1
ATOM 1552 C C . ASN A 1 195 ? -38.193 2.357 24.993 1.00 31.92 195 ASN A C 1
ATOM 1554 O O . ASN A 1 195 ? -37.074 2.157 24.525 1.00 31.92 195 ASN A O 1
ATOM 1558 N N . ASN A 1 196 ? -38.544 2.043 26.239 1.00 35.88 196 ASN A N 1
ATOM 1559 C CA . ASN A 1 196 ? -37.848 1.102 27.101 1.00 35.88 196 ASN A CA 1
ATOM 1560 C C . ASN A 1 196 ? -37.689 -0.241 26.383 1.00 35.88 196 ASN A C 1
ATOM 1562 O O . ASN A 1 196 ? -38.682 -0.796 25.917 1.00 35.88 196 ASN A O 1
ATOM 1566 N N . ASN A 1 197 ? -36.487 -0.817 26.410 1.00 32.41 197 ASN A N 1
ATOM 1567 C CA . ASN A 1 197 ? -36.355 -2.245 26.676 1.00 32.41 197 ASN A CA 1
ATOM 1568 C C . ASN A 1 197 ? -34.963 -2.613 27.198 1.00 32.41 197 ASN A C 1
ATOM 1570 O O . ASN A 1 197 ? -33.936 -2.379 26.566 1.00 32.41 197 ASN A O 1
ATOM 1574 N N . ASN A 1 198 ? -34.988 -3.242 28.370 1.00 35.62 198 ASN A N 1
ATOM 1575 C CA . ASN A 1 198 ? -33.897 -3.963 29.003 1.00 35.62 198 ASN A CA 1
ATOM 1576 C C . ASN A 1 198 ? -33.352 -5.064 28.083 1.00 35.62 198 ASN A C 1
ATOM 1578 O O . ASN A 1 198 ? -34.112 -5.954 27.705 1.00 35.62 198 ASN A O 1
ATOM 1582 N N . ASN A 1 199 ? -32.032 -5.118 27.862 1.00 32.28 199 ASN A N 1
ATOM 1583 C CA . ASN A 1 199 ? -31.352 -6.414 27.804 1.00 32.28 199 ASN A CA 1
ATOM 1584 C C . ASN A 1 199 ? -29.839 -6.338 28.090 1.00 32.28 199 ASN A C 1
ATOM 1586 O O . ASN A 1 199 ? -29.044 -5.900 27.268 1.00 32.28 199 ASN A O 1
ATOM 1590 N N . LYS A 1 200 ? -29.499 -6.816 29.291 1.00 32.31 200 LYS A N 1
ATOM 1591 C CA . LYS A 1 200 ? -28.366 -7.682 29.664 1.00 32.31 200 LYS A CA 1
ATOM 1592 C C . LYS A 1 200 ? -26.994 -7.431 29.017 1.00 32.31 200 LYS A C 1
ATOM 1594 O O . LYS A 1 200 ? -26.704 -7.876 27.913 1.00 32.31 200 LYS A O 1
ATOM 1599 N N . ASN A 1 201 ? -26.121 -6.864 29.853 1.00 36.34 201 ASN A N 1
ATOM 1600 C CA . ASN A 1 201 ? -24.714 -7.216 30.068 1.00 36.34 201 ASN A CA 1
ATOM 1601 C C . ASN A 1 201 ? -24.137 -8.304 29.149 1.00 36.34 201 ASN A C 1
ATOM 1603 O O . ASN A 1 201 ? -24.290 -9.493 29.417 1.00 36.34 201 ASN A O 1
ATOM 1607 N N . ASN A 1 202 ? -23.325 -7.872 28.188 1.00 31.14 202 ASN A N 1
ATOM 1608 C CA . ASN A 1 202 ? -22.191 -8.645 27.704 1.00 31.14 202 ASN A CA 1
ATOM 1609 C C . ASN A 1 202 ? -20.926 -7.823 27.957 1.00 31.14 202 ASN A C 1
ATOM 1611 O O . ASN A 1 202 ? -20.615 -6.902 27.204 1.00 31.14 202 ASN A O 1
ATOM 1615 N N . ASN A 1 203 ? -20.195 -8.174 29.019 1.00 34.16 203 ASN A N 1
ATOM 1616 C CA . ASN A 1 203 ? -18.852 -7.672 29.311 1.00 34.16 203 ASN A CA 1
ATOM 1617 C C . ASN A 1 203 ? -17.882 -8.089 28.191 1.00 34.16 203 ASN A C 1
ATOM 1619 O O . ASN A 1 203 ? -17.155 -9.074 28.306 1.00 34.16 203 ASN A O 1
ATOM 1623 N N . HIS A 1 204 ? -17.861 -7.333 27.096 1.00 35.66 204 HIS A N 1
ATOM 1624 C CA . HIS A 1 204 ? -16.736 -7.321 26.171 1.00 35.66 204 HIS A CA 1
ATOM 1625 C C . HIS A 1 204 ? -15.698 -6.358 26.736 1.00 35.66 204 HIS A C 1
ATOM 1627 O O . HIS A 1 204 ? -15.976 -5.174 26.906 1.00 35.66 204 HIS A O 1
ATOM 1633 N N . HIS A 1 205 ? -14.515 -6.885 27.055 1.00 33.91 205 HIS A N 1
ATOM 1634 C CA . HIS A 1 205 ? -13.358 -6.122 27.516 1.00 33.91 205 HIS A CA 1
ATOM 1635 C C . HIS A 1 205 ? -13.073 -4.962 26.547 1.00 33.91 205 HIS A C 1
ATOM 1637 O O . HIS A 1 205 ? -12.428 -5.152 25.515 1.00 33.91 205 HIS A O 1
ATOM 1643 N N . HIS A 1 206 ? -13.557 -3.764 26.876 1.00 37.66 206 HIS A N 1
ATOM 1644 C CA . HIS A 1 206 ? -13.294 -2.547 26.121 1.00 37.66 206 HIS A CA 1
ATOM 1645 C C . HIS A 1 206 ? -11.797 -2.234 26.223 1.00 37.66 206 HIS A C 1
ATOM 1647 O O . HIS A 1 206 ? -11.300 -1.807 27.264 1.00 37.66 206 HIS A O 1
ATOM 1653 N N . HIS A 1 207 ? -11.048 -2.483 25.145 1.00 47.06 207 HIS A N 1
ATOM 1654 C CA . HIS A 1 207 ? -9.751 -1.835 24.969 1.00 47.06 207 HIS A CA 1
ATOM 1655 C C . HIS A 1 207 ? -10.025 -0.334 24.870 1.00 47.06 207 HIS A C 1
ATOM 1657 O O . HIS A 1 207 ? -10.635 0.117 23.905 1.00 47.06 207 HIS A O 1
ATOM 1663 N N . SER A 1 208 ? -9.595 0.420 25.880 1.00 40.78 208 SER A N 1
ATOM 1664 C CA . SER A 1 208 ? -9.762 1.869 25.976 1.00 40.78 208 SER A CA 1
ATOM 1665 C C . SER A 1 208 ? -8.882 2.581 24.941 1.00 40.78 208 SER A C 1
ATOM 1667 O O . SER A 1 208 ? -7.797 3.079 25.247 1.00 40.78 208 SER A O 1
ATOM 1669 N N . TYR A 1 209 ? -9.308 2.581 23.681 1.00 50.12 209 TYR A N 1
ATOM 1670 C CA . TYR A 1 209 ? -8.827 3.553 22.708 1.00 50.12 209 TYR A CA 1
ATOM 1671 C C . TYR A 1 209 ? -9.495 4.900 23.016 1.00 50.12 209 TYR A C 1
ATOM 1673 O O . TYR A 1 209 ? -10.665 4.900 23.390 1.00 50.12 209 TYR A O 1
ATOM 1681 N N . PRO A 1 210 ? -8.803 6.042 22.859 1.00 52.94 210 PRO A N 1
ATOM 1682 C CA . PRO A 1 210 ? -9.454 7.344 22.970 1.00 52.94 210 PRO A CA 1
ATOM 1683 C C . PRO A 1 210 ? -10.604 7.413 21.956 1.00 52.94 210 PRO A C 1
ATOM 1685 O O . PRO A 1 210 ? -10.358 7.243 20.756 1.00 52.94 210 PRO A O 1
ATOM 1688 N N . GLU A 1 211 ? -11.834 7.605 22.429 1.00 58.88 211 GLU A N 1
ATOM 1689 C CA . GLU A 1 211 ? -13.020 7.730 21.574 1.00 58.88 211 GLU A CA 1
ATOM 1690 C C . GLU A 1 211 ? -12.852 8.901 20.588 1.00 58.88 211 GLU A C 1
ATOM 1692 O O . GLU A 1 211 ? -12.189 9.899 20.878 1.00 58.88 211 GLU A O 1
ATOM 1697 N N . GLY A 1 212 ? -13.387 8.766 19.374 1.00 72.06 212 GLY A N 1
ATOM 1698 C CA . GLY A 1 212 ? -13.396 9.827 18.365 1.00 72.06 212 GLY A CA 1
ATOM 1699 C C . GLY A 1 212 ? -12.042 10.248 17.771 1.00 72.06 212 GLY A C 1
ATOM 1700 O O . GLY A 1 212 ? -11.982 11.252 17.044 1.00 72.06 212 GLY A O 1
ATOM 1701 N N . ARG A 1 213 ? -10.931 9.534 18.024 1.00 86.56 213 ARG A N 1
ATOM 1702 C CA . ARG A 1 213 ? -9.625 9.895 17.432 1.00 86.56 213 ARG A CA 1
ATOM 1703 C C . ARG A 1 213 ? -9.511 9.492 15.948 1.00 86.56 213 ARG A C 1
ATOM 1705 O O . ARG A 1 213 ? -10.018 8.431 15.570 1.00 86.56 213 ARG A O 1
ATOM 1712 N N . PRO A 1 214 ? -8.797 10.272 15.108 1.00 91.62 214 PRO A N 1
ATOM 1713 C CA . PRO A 1 214 ? -8.414 9.843 13.761 1.00 91.62 214 PRO A CA 1
ATOM 1714 C C . PRO A 1 214 ? -7.590 8.547 13.758 1.00 91.62 214 PRO A C 1
ATOM 1716 O O . PRO A 1 214 ? -6.930 8.207 14.752 1.00 91.62 214 PRO A O 1
ATOM 1719 N N . LEU A 1 215 ? -7.587 7.843 12.625 1.00 93.88 215 LEU A N 1
ATOM 1720 C CA . LEU A 1 215 ? -6.728 6.677 12.419 1.00 93.88 215 LEU A CA 1
ATOM 1721 C C . LEU A 1 215 ? -5.257 7.108 12.327 1.00 93.88 215 LEU A C 1
ATOM 1723 O O . LEU A 1 215 ? -4.894 8.012 11.574 1.00 93.88 215 LEU A O 1
ATOM 1727 N N . ARG A 1 216 ? -4.392 6.435 13.089 1.00 95.25 216 ARG A N 1
ATOM 1728 C CA . ARG A 1 216 ? -2.942 6.645 13.046 1.00 95.25 216 ARG A CA 1
ATOM 1729 C C . ARG A 1 216 ? -2.384 5.885 11.854 1.00 95.25 216 ARG A C 1
ATOM 1731 O O . ARG A 1 216 ? -2.607 4.680 11.732 1.00 95.25 216 ARG A O 1
ATOM 1738 N N . VAL A 1 217 ? -1.655 6.593 11.000 1.00 96.88 217 VAL A N 1
ATOM 1739 C CA . VAL A 1 217 ? -1.069 6.034 9.782 1.00 96.88 217 VAL A CA 1
ATOM 1740 C C . VAL A 1 217 ? 0.442 6.097 9.876 1.00 96.88 217 VAL A C 1
ATOM 1742 O O . VAL A 1 217 ? 1.013 7.165 10.094 1.00 96.88 217 VAL A O 1
ATOM 1745 N N . THR A 1 218 ? 1.077 4.955 9.655 1.00 97.81 218 THR A N 1
ATOM 1746 C CA . THR A 1 218 ? 2.524 4.817 9.538 1.00 97.81 218 THR A CA 1
ATOM 1747 C C . THR A 1 218 ? 2.854 4.458 8.099 1.00 97.81 218 THR A C 1
ATOM 1749 O O . THR A 1 218 ? 2.350 3.469 7.574 1.00 97.81 218 THR A O 1
ATOM 1752 N N . VAL A 1 219 ? 3.697 5.253 7.453 1.00 97.56 219 VAL A N 1
ATOM 1753 C CA . VAL A 1 219 ? 4.173 5.018 6.090 1.00 97.56 219 VAL A CA 1
ATOM 1754 C C . VAL A 1 219 ? 5.647 4.652 6.143 1.00 97.56 219 VAL A C 1
ATOM 1756 O O . VAL A 1 219 ? 6.451 5.385 6.718 1.00 97.56 219 VAL A O 1
ATOM 1759 N N . VAL A 1 220 ? 6.004 3.530 5.525 1.00 97.25 220 VAL A N 1
ATOM 1760 C CA . VAL A 1 220 ? 7.387 3.060 5.424 1.00 97.25 220 VAL A CA 1
ATOM 1761 C C . VAL A 1 220 ? 7.811 2.955 3.970 1.00 97.25 220 VAL A C 1
ATOM 1763 O O . VAL A 1 220 ? 7.069 2.449 3.128 1.00 97.25 220 VAL A O 1
ATOM 1766 N N . PHE A 1 221 ? 9.018 3.420 3.669 1.00 95.06 221 PHE A N 1
ATOM 1767 C CA . PHE A 1 221 ? 9.583 3.331 2.328 1.00 95.06 221 PHE A CA 1
ATOM 1768 C C . PHE A 1 221 ? 10.504 2.122 2.213 1.00 95.06 221 PHE A C 1
ATOM 1770 O O . PHE A 1 221 ? 11.410 1.963 3.020 1.00 95.06 221 PHE A O 1
ATOM 1777 N N . VAL A 1 222 ? 10.311 1.284 1.195 1.00 94.50 222 VAL A N 1
ATOM 1778 C CA . VAL A 1 222 ? 11.201 0.156 0.892 1.00 94.50 222 VAL A CA 1
ATOM 1779 C C . VAL A 1 222 ? 11.927 0.430 -0.415 1.00 94.50 222 VAL A C 1
ATOM 1781 O O . VAL A 1 222 ? 11.298 0.487 -1.479 1.00 94.50 222 VAL A O 1
ATOM 1784 N N . LYS A 1 223 ? 13.256 0.532 -0.352 1.00 91.75 223 LYS A N 1
ATOM 1785 C CA . LYS A 1 223 ? 14.121 0.762 -1.516 1.00 91.75 223 LYS A CA 1
ATOM 1786 C C . LYS A 1 223 ? 15.156 -0.345 -1.706 1.00 91.75 223 LYS A C 1
ATOM 1788 O O . LYS A 1 223 ? 15.551 -1.014 -0.754 1.00 91.75 223 LYS A O 1
ATOM 1793 N N . SER A 1 224 ? 15.602 -0.527 -2.946 1.00 89.88 224 SER A N 1
ATOM 1794 C CA . SER A 1 224 ? 16.863 -1.214 -3.245 1.00 89.88 224 SER A CA 1
ATOM 1795 C C . SER A 1 224 ? 18.057 -0.301 -2.908 1.00 89.88 224 SER A C 1
ATOM 1797 O O . SER A 1 224 ? 17.857 0.902 -2.715 1.00 89.88 224 SER A O 1
ATOM 1799 N N . PRO A 1 225 ? 19.288 -0.843 -2.827 1.00 87.00 225 PRO A N 1
ATOM 1800 C CA . PRO A 1 225 ? 20.498 -0.038 -2.630 1.00 87.00 225 PRO A CA 1
ATOM 1801 C C . PRO A 1 225 ? 20.671 1.025 -3.717 1.00 87.00 225 PRO A C 1
ATOM 1803 O O . PRO A 1 225 ? 20.929 2.188 -3.419 1.00 87.00 225 PRO A O 1
ATOM 1806 N N . ASP A 1 226 ? 20.444 0.625 -4.967 1.00 88.12 226 ASP A N 1
ATOM 1807 C CA . ASP A 1 226 ? 20.566 1.470 -6.145 1.00 88.12 226 ASP A CA 1
ATOM 1808 C C . ASP A 1 226 ? 19.619 0.999 -7.267 1.00 88.12 226 ASP A C 1
ATOM 1810 O O . ASP A 1 226 ? 18.869 0.017 -7.128 1.00 88.12 226 ASP A O 1
ATOM 1814 N N . ILE A 1 227 ? 19.628 1.750 -8.370 1.00 87.50 227 ILE A N 1
ATOM 1815 C CA . ILE A 1 227 ? 18.801 1.503 -9.553 1.00 87.50 227 ILE A CA 1
ATOM 1816 C C . ILE A 1 227 ? 19.251 0.261 -10.336 1.00 87.50 227 ILE A C 1
ATOM 1818 O O . ILE A 1 227 ? 18.406 -0.428 -10.898 1.00 87.50 227 ILE A O 1
ATOM 1822 N N . THR A 1 228 ? 20.541 -0.079 -10.313 1.00 90.06 228 THR A N 1
ATOM 1823 C CA . THR A 1 228 ? 21.113 -1.248 -10.997 1.00 90.06 228 THR A CA 1
ATOM 1824 C C . THR A 1 228 ? 20.618 -2.543 -10.357 1.00 90.06 228 THR A C 1
ATOM 1826 O O . THR A 1 228 ? 20.187 -3.473 -11.042 1.00 90.06 228 THR A O 1
ATOM 1829 N N . VAL A 1 229 ? 20.587 -2.599 -9.022 1.00 90.19 229 VAL A N 1
ATOM 1830 C CA . VAL A 1 229 ? 19.992 -3.716 -8.276 1.00 90.19 229 VAL A CA 1
ATOM 1831 C C . VAL A 1 229 ? 18.494 -3.819 -8.558 1.00 90.19 229 VAL A C 1
ATOM 1833 O O . VAL A 1 229 ? 17.978 -4.932 -8.679 1.00 90.19 229 VAL A O 1
ATOM 1836 N N . LEU A 1 230 ? 17.794 -2.684 -8.667 1.00 89.44 230 LEU A N 1
ATOM 1837 C CA . LEU A 1 230 ? 16.371 -2.669 -9.000 1.00 89.44 230 LEU A CA 1
ATOM 1838 C C . LEU A 1 230 ? 16.112 -3.215 -10.406 1.00 89.44 230 LEU A C 1
ATOM 1840 O O . LEU A 1 230 ? 15.232 -4.055 -10.570 1.00 89.44 230 LEU A O 1
ATOM 1844 N N . GLU A 1 231 ? 16.889 -2.768 -11.394 1.00 90.94 231 GLU A N 1
ATOM 1845 C CA . GLU A 1 231 ? 16.804 -3.230 -12.778 1.00 90.94 231 GLU A CA 1
ATOM 1846 C C . GLU A 1 231 ? 17.013 -4.736 -12.866 1.00 90.94 231 GLU A C 1
ATOM 1848 O O . GLU A 1 231 ? 16.155 -5.430 -13.411 1.00 90.94 231 GLU A O 1
ATOM 1853 N N . ARG A 1 232 ? 18.092 -5.252 -12.267 1.00 90.25 232 ARG A N 1
ATOM 1854 C CA . ARG A 1 232 ? 18.357 -6.694 -12.218 1.00 90.25 232 ARG A CA 1
ATOM 1855 C C . ARG A 1 232 ? 17.158 -7.458 -11.648 1.00 90.25 232 ARG A C 1
ATOM 1857 O O . ARG A 1 232 ? 16.637 -8.348 -12.305 1.00 90.25 232 ARG A O 1
ATOM 1864 N N . ARG A 1 233 ? 16.631 -7.036 -10.490 1.00 87.88 233 ARG A N 1
ATOM 1865 C CA . ARG A 1 233 ? 15.456 -7.670 -9.855 1.00 87.88 233 ARG A CA 1
ATOM 1866 C C . ARG A 1 233 ? 14.186 -7.601 -10.705 1.00 87.88 233 ARG A C 1
ATOM 1868 O O . ARG A 1 233 ? 13.304 -8.440 -10.540 1.00 87.88 233 ARG A O 1
ATOM 1875 N N . LEU A 1 234 ? 14.035 -6.576 -11.541 1.00 85.25 234 LEU A N 1
ATOM 1876 C CA . LEU A 1 234 ? 12.908 -6.461 -12.465 1.00 85.25 234 LEU A CA 1
ATOM 1877 C C . LEU A 1 234 ? 13.088 -7.381 -13.679 1.00 85.25 234 LEU A C 1
ATOM 1879 O O . LEU A 1 234 ? 12.120 -8.029 -14.069 1.00 85.25 234 LEU A O 1
ATOM 1883 N N . ARG A 1 235 ? 14.305 -7.482 -14.228 1.00 87.00 235 ARG A N 1
ATOM 1884 C CA . ARG A 1 235 ? 14.639 -8.402 -15.329 1.00 87.00 235 ARG A CA 1
ATOM 1885 C C . ARG A 1 235 ? 14.485 -9.865 -14.916 1.00 87.00 235 ARG A C 1
ATOM 1887 O O . ARG A 1 235 ? 13.839 -10.622 -15.634 1.00 87.00 235 ARG A O 1
ATOM 1894 N N . ASP A 1 236 ? 14.955 -10.228 -13.723 1.00 85.62 236 ASP A N 1
ATOM 1895 C CA . ASP A 1 236 ? 14.882 -11.597 -13.187 1.00 85.62 236 ASP A CA 1
ATOM 1896 C C . ASP A 1 236 ? 13.437 -12.116 -13.041 1.00 85.62 236 ASP A C 1
ATOM 1898 O O . ASP A 1 236 ? 13.205 -13.321 -12.986 1.00 85.62 236 ASP A O 1
ATOM 1902 N N . ARG A 1 237 ? 12.432 -11.227 -13.011 1.00 78.56 237 ARG A N 1
ATOM 1903 C CA . ARG A 1 237 ? 11.009 -11.618 -12.985 1.00 78.56 237 ARG A CA 1
ATOM 1904 C C . ARG A 1 237 ? 10.495 -12.151 -14.322 1.00 78.56 237 ARG A C 1
ATOM 1906 O O . ARG A 1 237 ? 9.372 -12.648 -14.353 1.00 78.56 237 ARG A O 1
ATOM 1913 N N . GLY A 1 238 ? 11.229 -11.964 -15.421 1.00 72.12 238 GLY A N 1
ATOM 1914 C CA . GLY A 1 238 ? 10.904 -12.508 -16.746 1.00 72.12 238 GLY A CA 1
ATOM 1915 C C . GLY A 1 238 ? 9.584 -12.032 -17.371 1.00 72.12 238 GLY A C 1
ATOM 1916 O O . GLY A 1 238 ? 9.159 -12.579 -18.381 1.00 72.12 238 GLY A O 1
ATOM 1917 N N . SER A 1 239 ? 8.913 -11.036 -16.784 1.00 69.50 239 SER A N 1
ATOM 1918 C CA . SER A 1 239 ? 7.579 -10.559 -17.198 1.00 69.50 239 SER A CA 1
ATOM 1919 C C . SER A 1 239 ? 7.585 -9.140 -17.772 1.00 69.50 239 SER A C 1
ATOM 1921 O O . SER A 1 239 ? 6.526 -8.589 -18.076 1.00 69.50 239 SER A O 1
ATOM 1923 N N . GLU A 1 240 ? 8.765 -8.536 -17.925 1.00 72.19 240 GLU A N 1
ATOM 1924 C CA . GLU A 1 240 ? 8.927 -7.175 -18.432 1.00 72.19 240 GLU A CA 1
ATOM 1925 C C . GLU A 1 240 ? 9.484 -7.179 -19.859 1.00 72.19 240 GLU A C 1
ATOM 1927 O O . GLU A 1 240 ? 10.461 -7.860 -20.156 1.00 72.19 240 GLU A O 1
ATOM 1932 N N . SER A 1 241 ? 8.895 -6.355 -20.724 1.00 81.62 241 SER A N 1
ATOM 1933 C CA . SER A 1 241 ? 9.550 -5.918 -21.963 1.00 81.62 241 SER A CA 1
ATOM 1934 C C . SER A 1 241 ? 10.593 -4.839 -21.645 1.00 81.62 241 SER A C 1
ATOM 1936 O O . SER A 1 241 ? 10.443 -4.124 -20.651 1.00 81.62 241 SER A O 1
ATOM 1938 N N . ASP A 1 242 ? 11.589 -4.626 -22.510 1.00 84.00 242 ASP A N 1
ATOM 1939 C CA . ASP A 1 242 ? 12.556 -3.531 -22.312 1.00 84.00 242 ASP A CA 1
ATOM 1940 C C . ASP A 1 242 ? 11.869 -2.160 -22.192 1.00 84.00 242 ASP A C 1
ATOM 1942 O O . ASP A 1 242 ? 12.266 -1.327 -21.378 1.00 84.00 242 ASP A O 1
ATOM 1946 N N . PHE A 1 243 ? 10.775 -1.938 -22.927 1.00 79.44 243 PHE A N 1
ATOM 1947 C CA . PHE A 1 243 ? 9.995 -0.705 -22.833 1.00 79.44 243 PHE A CA 1
ATOM 1948 C C . PHE A 1 243 ? 9.344 -0.520 -21.451 1.00 79.44 243 PHE A C 1
ATOM 1950 O O . PHE A 1 243 ? 9.471 0.541 -20.830 1.00 79.44 243 PHE A O 1
ATOM 1957 N N . THR A 1 244 ? 8.659 -1.548 -20.937 1.00 79.44 244 THR A N 1
ATOM 1958 C CA . THR A 1 244 ? 8.011 -1.477 -19.615 1.00 79.44 244 THR A CA 1
ATOM 1959 C C . THR A 1 244 ? 9.037 -1.387 -18.491 1.00 79.44 244 THR A C 1
ATOM 1961 O O . THR A 1 244 ? 8.822 -0.641 -17.532 1.00 79.44 244 THR A O 1
ATOM 1964 N N . LEU A 1 245 ? 10.179 -2.062 -18.638 1.00 85.69 245 LEU A N 1
ATOM 1965 C CA . LEU A 1 245 ? 11.304 -1.970 -17.720 1.00 85.69 245 LEU A CA 1
ATOM 1966 C C . LEU A 1 245 ? 11.863 -0.544 -17.652 1.00 85.69 245 LEU A C 1
ATOM 1968 O O . LEU A 1 245 ? 11.913 0.032 -16.567 1.00 85.69 245 LEU A O 1
ATOM 1972 N N . GLN A 1 246 ? 12.217 0.058 -18.792 1.00 85.69 246 GLN A N 1
ATOM 1973 C CA . GLN A 1 246 ? 12.764 1.420 -18.837 1.00 85.69 246 GLN A CA 1
ATOM 1974 C C . GLN A 1 246 ? 11.804 2.443 -18.226 1.00 85.69 246 GLN A C 1
ATOM 1976 O O . GLN A 1 246 ? 12.215 3.310 -17.452 1.00 85.69 246 GLN A O 1
ATOM 1981 N N . ARG A 1 247 ? 10.498 2.314 -18.486 1.00 81.62 247 ARG A N 1
ATOM 1982 C CA . ARG A 1 247 ? 9.486 3.160 -17.841 1.00 81.62 247 ARG A CA 1
ATOM 1983 C C . ARG A 1 247 ? 9.473 2.971 -16.326 1.00 81.62 247 ARG A C 1
ATOM 1985 O O . ARG A 1 247 ? 9.488 3.962 -15.601 1.00 81.62 247 ARG A O 1
ATOM 1992 N N . ARG A 1 248 ? 9.469 1.730 -15.828 1.00 83.31 248 ARG A N 1
ATOM 1993 C CA . ARG A 1 248 ? 9.517 1.467 -14.380 1.00 83.31 248 ARG A CA 1
ATOM 1994 C C . ARG A 1 248 ? 10.763 2.055 -13.743 1.00 83.31 248 ARG A C 1
ATOM 1996 O O . ARG A 1 248 ? 10.649 2.608 -12.656 1.00 83.31 248 ARG A O 1
ATOM 2003 N N . LEU A 1 249 ? 11.917 1.974 -14.400 1.00 87.75 249 LEU A N 1
ATOM 2004 C CA . LEU A 1 249 ? 13.157 2.567 -13.900 1.00 87.75 249 LEU A CA 1
ATOM 2005 C C . LEU A 1 249 ? 13.074 4.095 -13.857 1.00 87.75 249 LEU A C 1
ATOM 2007 O O . LEU A 1 249 ? 13.403 4.680 -12.828 1.00 87.75 249 LEU A O 1
ATOM 2011 N N . ARG A 1 250 ? 12.545 4.745 -14.904 1.00 86.62 250 ARG A N 1
ATOM 2012 C CA . ARG A 1 250 ? 12.314 6.203 -14.912 1.00 86.62 250 ARG A CA 1
ATOM 2013 C C . ARG A 1 250 ? 11.359 6.644 -13.806 1.00 86.62 250 ARG A C 1
ATOM 2015 O O . ARG A 1 250 ? 11.657 7.590 -13.082 1.00 86.62 250 ARG A O 1
ATOM 2022 N N . GLU A 1 251 ? 10.231 5.955 -13.649 1.00 82.06 251 GLU A N 1
ATOM 2023 C CA . GLU A 1 251 ? 9.279 6.250 -12.575 1.00 82.06 251 GLU A CA 1
ATOM 2024 C C . GLU A 1 251 ? 9.911 6.000 -11.201 1.00 82.06 251 GLU A C 1
ATOM 2026 O O . GLU A 1 251 ? 9.793 6.835 -10.310 1.00 82.06 251 GLU A O 1
ATOM 2031 N N . SER A 1 252 ? 10.689 4.926 -11.050 1.00 84.75 252 SER A N 1
ATOM 2032 C CA . SER A 1 252 ? 11.429 4.640 -9.815 1.00 84.75 252 SER A CA 1
ATOM 2033 C C . SER A 1 252 ? 12.464 5.721 -9.495 1.00 84.75 252 SER A C 1
ATOM 2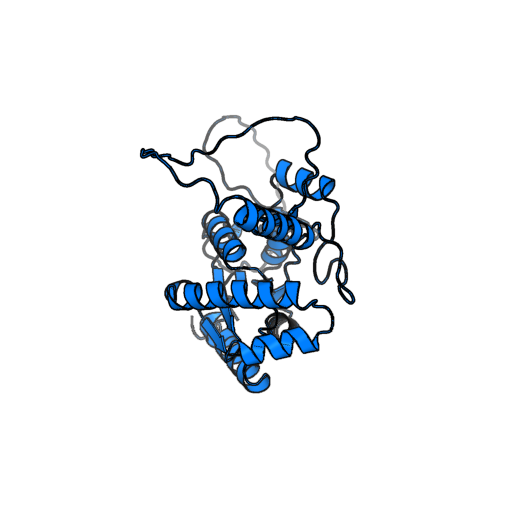035 O O . SER A 1 252 ? 12.617 6.078 -8.331 1.00 84.75 252 SER A O 1
ATOM 2037 N N . ALA A 1 253 ? 13.140 6.283 -10.499 1.00 85.56 253 ALA A N 1
ATOM 2038 C CA . ALA A 1 253 ? 14.096 7.372 -10.313 1.00 85.56 253 ALA A CA 1
ATOM 2039 C C . ALA A 1 253 ? 13.407 8.662 -9.837 1.00 85.56 253 ALA A C 1
ATOM 2041 O O . ALA A 1 253 ? 13.831 9.250 -8.842 1.00 85.56 253 ALA A O 1
ATOM 2042 N N . LYS A 1 254 ? 12.296 9.059 -10.480 1.00 83.50 254 LYS A N 1
ATOM 2043 C CA . LYS A 1 254 ? 11.471 10.201 -10.032 1.00 83.50 254 LYS A CA 1
ATOM 2044 C C . LYS A 1 254 ? 11.003 10.016 -8.591 1.00 83.50 254 LYS A C 1
ATOM 2046 O O . LYS A 1 254 ? 11.009 10.953 -7.798 1.00 83.50 254 LYS A O 1
ATOM 2051 N N . TRP A 1 255 ? 10.621 8.794 -8.250 1.00 80.31 255 TRP A N 1
ATOM 2052 C CA . TRP A 1 255 ? 10.195 8.436 -6.908 1.00 80.31 255 TRP A CA 1
ATOM 2053 C C . TRP A 1 255 ? 11.304 8.533 -5.877 1.00 80.31 255 TRP A C 1
ATOM 2055 O O . TRP A 1 255 ? 11.093 9.128 -4.829 1.00 80.31 255 TRP A O 1
ATOM 2065 N N . LEU A 1 256 ? 12.481 7.977 -6.166 1.00 82.69 256 LEU A N 1
ATOM 2066 C CA . LEU A 1 256 ? 13.634 8.063 -5.272 1.00 82.69 256 LEU A CA 1
ATOM 2067 C C . LEU A 1 256 ? 14.011 9.524 -5.005 1.00 82.69 256 LEU A C 1
ATOM 2069 O O . LEU A 1 256 ? 14.258 9.879 -3.853 1.00 82.69 256 LEU A O 1
ATOM 2073 N N . ALA A 1 257 ? 13.969 10.372 -6.037 1.00 86.62 257 ALA A N 1
ATOM 2074 C CA . ALA A 1 257 ? 14.173 11.811 -5.896 1.00 86.62 257 ALA A CA 1
ATOM 2075 C C . ALA A 1 257 ? 13.093 12.464 -5.015 1.00 86.62 257 ALA A C 1
ATOM 2077 O O . ALA A 1 257 ? 13.420 13.222 -4.103 1.00 86.62 257 ALA A O 1
ATOM 2078 N N . TRP A 1 258 ? 11.812 12.134 -5.226 1.00 87.81 258 TRP A N 1
ATOM 2079 C CA . TRP A 1 258 ? 10.728 12.648 -4.386 1.00 87.81 258 TRP A CA 1
ATOM 2080 C C . TRP A 1 258 ? 10.893 12.230 -2.923 1.00 87.81 258 TRP A C 1
ATOM 2082 O O . TRP A 1 258 ? 10.758 13.070 -2.036 1.00 87.81 258 TRP A O 1
ATOM 2092 N N . CYS A 1 259 ? 11.226 10.961 -2.667 1.00 84.25 259 CYS A N 1
ATOM 2093 C CA . CYS A 1 259 ? 11.445 10.449 -1.318 1.00 84.25 259 CYS A CA 1
ATOM 2094 C C . CYS A 1 259 ? 12.601 11.172 -0.619 1.00 84.25 259 CYS A C 1
ATOM 2096 O O . CYS A 1 259 ? 12.471 11.530 0.547 1.00 84.25 259 CYS A O 1
ATOM 2098 N N . ALA A 1 260 ? 13.706 11.416 -1.332 1.00 85.25 260 ALA A N 1
ATOM 2099 C CA . ALA A 1 260 ? 14.843 12.165 -0.801 1.00 85.25 260 ALA A CA 1
ATOM 2100 C C . ALA A 1 260 ? 14.472 13.616 -0.443 1.00 85.25 260 ALA A C 1
ATOM 2102 O O . ALA A 1 260 ? 14.974 14.147 0.541 1.00 85.25 260 ALA A O 1
ATOM 2103 N N . ALA A 1 261 ? 13.563 14.233 -1.204 1.00 91.12 261 ALA A N 1
ATOM 2104 C CA . ALA A 1 261 ? 13.070 15.584 -0.944 1.00 91.12 261 ALA A CA 1
ATOM 2105 C C . ALA A 1 261 ? 11.992 15.665 0.159 1.00 91.12 261 ALA A C 1
ATOM 2107 O O . ALA A 1 261 ? 11.671 16.763 0.603 1.00 91.12 261 ALA A O 1
ATOM 2108 N N . HIS A 1 262 ? 11.414 14.537 0.591 1.00 91.56 262 HIS A N 1
ATOM 2109 C CA . HIS A 1 262 ? 10.316 14.498 1.570 1.00 91.56 262 HIS A CA 1
ATOM 2110 C C . HIS A 1 262 ? 10.566 13.453 2.673 1.00 91.56 262 HIS A C 1
ATOM 2112 O O . HIS A 1 262 ? 9.741 12.550 2.853 1.00 91.56 262 HIS A O 1
ATOM 2118 N N . PRO A 1 263 ? 11.682 13.542 3.421 1.00 88.25 263 PRO A N 1
ATOM 2119 C CA . PRO A 1 263 ? 12.029 12.546 4.435 1.00 88.25 263 PRO A CA 1
ATOM 2120 C C . PRO A 1 263 ? 10.947 12.409 5.518 1.00 88.25 263 PRO A C 1
ATOM 2122 O O . PRO A 1 263 ? 10.601 11.290 5.887 1.00 88.25 263 PRO A O 1
ATOM 2125 N N . ASP A 1 264 ? 10.321 13.517 5.927 1.00 92.06 264 ASP A N 1
ATOM 2126 C CA . ASP A 1 264 ? 9.294 13.549 6.984 1.00 92.06 264 ASP A CA 1
ATOM 2127 C C . ASP A 1 264 ? 7.978 12.858 6.598 1.00 92.06 264 ASP A C 1
ATOM 2129 O O . ASP A 1 264 ? 7.094 12.634 7.432 1.00 92.06 264 ASP A O 1
ATOM 2133 N N . PHE A 1 265 ? 7.808 12.508 5.320 1.00 93.25 265 PHE A N 1
ATOM 2134 C CA . PHE A 1 265 ? 6.632 11.764 4.892 1.00 93.25 265 PHE A CA 1
ATOM 2135 C C . PHE A 1 265 ? 6.640 10.327 5.430 1.00 93.25 265 PHE A C 1
ATOM 2137 O O . PHE A 1 265 ? 5.566 9.775 5.704 1.00 93.25 265 PHE A O 1
ATOM 2144 N N . PHE A 1 266 ? 7.828 9.742 5.603 1.00 94.38 266 PHE A N 1
ATOM 2145 C CA . PHE A 1 266 ? 8.022 8.351 6.003 1.00 94.38 266 PHE A CA 1
ATOM 2146 C C . PHE A 1 266 ? 8.455 8.270 7.463 1.00 94.38 266 PHE A C 1
ATOM 2148 O O . PHE A 1 266 ? 9.343 8.987 7.904 1.00 94.38 266 PHE A O 1
ATOM 2155 N N . GLN A 1 267 ? 7.858 7.351 8.212 1.00 95.62 267 GLN A N 1
ATOM 2156 C CA . GLN A 1 267 ? 8.263 7.085 9.594 1.00 95.62 267 GLN A CA 1
ATOM 2157 C C . GLN A 1 267 ? 9.491 6.171 9.645 1.00 95.62 267 GLN A C 1
ATOM 2159 O O . GLN A 1 267 ? 10.248 6.211 10.607 1.00 95.62 267 GLN A O 1
ATOM 2164 N N . HIS A 1 268 ? 9.702 5.356 8.606 1.00 96.12 268 HIS A N 1
ATOM 2165 C CA . HIS A 1 268 ? 10.867 4.482 8.499 1.00 96.12 268 HIS A CA 1
ATOM 2166 C C . HIS A 1 268 ? 11.242 4.222 7.038 1.00 96.12 268 HIS A C 1
ATOM 2168 O O . HIS A 1 268 ? 10.374 4.181 6.161 1.00 96.12 268 HIS A O 1
ATOM 2174 N N . VAL A 1 269 ? 12.532 4.009 6.772 1.00 94.69 269 VAL A N 1
ATOM 2175 C CA . VAL A 1 269 ? 13.049 3.671 5.440 1.00 94.69 269 VAL A CA 1
ATOM 2176 C C . VAL A 1 269 ? 13.846 2.374 5.515 1.00 94.69 269 VAL A C 1
ATOM 2178 O O . VAL A 1 269 ? 14.925 2.340 6.089 1.00 94.69 269 VAL A O 1
ATOM 2181 N N . PHE A 1 270 ? 13.343 1.325 4.871 1.00 95.62 270 PHE A N 1
ATOM 2182 C CA . PHE A 1 270 ? 14.020 0.043 4.722 1.00 95.62 270 PHE A CA 1
ATOM 2183 C C . PHE A 1 270 ? 14.891 0.031 3.463 1.00 95.62 270 PHE A C 1
ATOM 2185 O O . PHE A 1 270 ? 14.398 0.197 2.340 1.00 95.62 270 PHE A O 1
ATOM 2192 N N . MET A 1 271 ? 16.186 -0.236 3.633 1.00 93.69 271 MET A N 1
ATOM 2193 C CA . MET A 1 271 ? 17.101 -0.504 2.523 1.00 93.69 271 MET A CA 1
ATOM 2194 C C . MET A 1 271 ? 17.265 -2.013 2.335 1.00 93.69 271 MET A C 1
ATOM 2196 O O . MET A 1 271 ? 18.071 -2.668 2.994 1.00 93.69 271 MET A O 1
ATOM 2200 N N . ASN A 1 272 ? 16.517 -2.575 1.390 1.00 92.75 272 ASN A N 1
ATOM 2201 C CA . ASN A 1 272 ? 16.514 -4.007 1.127 1.00 92.75 272 ASN A CA 1
ATOM 2202 C C . ASN A 1 272 ? 17.701 -4.425 0.243 1.00 92.75 272 ASN A C 1
ATOM 2204 O O . ASN A 1 272 ? 17.540 -4.721 -0.949 1.00 92.75 272 ASN A O 1
ATOM 2208 N N . ASN A 1 273 ? 18.897 -4.423 0.836 1.00 89.19 273 ASN A N 1
ATOM 2209 C CA . ASN A 1 273 ? 20.111 -4.984 0.242 1.00 89.19 273 ASN A CA 1
ATOM 2210 C C . ASN A 1 273 ? 20.196 -6.499 0.486 1.00 89.19 273 ASN A C 1
ATOM 2212 O O . ASN A 1 273 ? 20.230 -7.285 -0.457 1.00 89.19 273 ASN A O 1
ATOM 2216 N N . HIS A 1 274 ? 20.135 -6.884 1.765 1.00 90.06 274 HIS A N 1
ATOM 2217 C CA . HIS A 1 274 ? 20.178 -8.262 2.247 1.00 90.06 274 HIS A CA 1
ATOM 2218 C C . HIS A 1 274 ? 18.895 -8.560 3.016 1.00 90.06 274 HIS A C 1
ATOM 2220 O O . HIS A 1 274 ? 18.573 -7.852 3.974 1.00 90.06 274 HIS A O 1
ATOM 2226 N N . LEU A 1 275 ? 18.177 -9.608 2.605 1.00 91.06 275 LEU A N 1
ATOM 2227 C CA . LEU A 1 275 ? 16.851 -9.904 3.140 1.00 91.06 275 LEU A CA 1
ATOM 2228 C C . LEU A 1 275 ? 16.882 -10.102 4.660 1.00 91.06 275 LEU A C 1
ATOM 2230 O O . LEU A 1 275 ? 16.115 -9.455 5.359 1.00 91.06 275 LEU A O 1
ATOM 2234 N N . GLU A 1 276 ? 17.804 -10.911 5.182 1.00 94.25 276 GLU A N 1
ATOM 2235 C CA . GLU A 1 276 ? 17.875 -11.211 6.620 1.00 94.25 276 GLU A CA 1
ATOM 2236 C C . GLU A 1 276 ? 18.106 -9.974 7.493 1.00 94.25 276 GLU A C 1
ATOM 2238 O O . GLU A 1 276 ? 17.467 -9.813 8.536 1.00 94.25 276 GLU A O 1
ATOM 2243 N N . VAL A 1 277 ? 18.969 -9.061 7.039 1.00 95.25 277 VAL A N 1
ATOM 2244 C CA . VAL A 1 277 ? 19.231 -7.792 7.731 1.00 95.25 277 VAL A CA 1
ATOM 2245 C C . VAL A 1 277 ? 17.979 -6.917 7.712 1.00 95.25 277 VAL A C 1
ATOM 2247 O O . VAL A 1 277 ? 17.562 -6.412 8.751 1.00 95.25 277 VAL A O 1
ATOM 2250 N N . CYS A 1 278 ? 17.326 -6.802 6.554 1.00 96.06 278 CYS A N 1
ATOM 2251 C CA . CYS A 1 278 ? 16.102 -6.019 6.408 1.00 96.06 278 CYS A CA 1
ATOM 2252 C C . CYS A 1 278 ? 14.936 -6.612 7.225 1.00 96.06 278 CYS A C 1
ATOM 2254 O O . CYS A 1 278 ? 14.151 -5.881 7.823 1.00 96.06 278 CYS A O 1
ATOM 2256 N N . LEU A 1 279 ? 14.849 -7.942 7.335 1.00 97.25 279 LEU A N 1
ATOM 2257 C CA . LEU A 1 279 ? 13.885 -8.620 8.200 1.00 97.25 279 LEU A CA 1
ATOM 2258 C C . LEU A 1 279 ? 14.192 -8.400 9.685 1.00 97.25 279 LEU A C 1
ATOM 2260 O O . LEU A 1 279 ? 13.263 -8.265 10.480 1.00 97.25 279 LEU A O 1
ATOM 2264 N N . ALA A 1 280 ? 15.464 -8.360 10.088 1.00 97.25 280 ALA A N 1
ATOM 2265 C CA . ALA A 1 280 ? 15.848 -8.004 11.454 1.00 97.25 280 ALA A CA 1
ATOM 2266 C C . ALA A 1 280 ? 15.459 -6.563 11.798 1.00 97.25 280 ALA A C 1
ATOM 2268 O O . ALA A 1 280 ? 14.863 -6.323 12.850 1.00 97.25 280 ALA A O 1
ATOM 2269 N N . GLU A 1 281 ? 15.710 -5.637 10.878 1.00 97.62 281 GLU A N 1
ATOM 2270 C CA . GLU A 1 281 ? 15.304 -4.240 10.984 1.00 97.62 281 GLU A CA 1
ATOM 2271 C C . GLU A 1 281 ? 13.778 -4.097 11.076 1.00 97.62 281 GLU A C 1
ATOM 2273 O O . GLU A 1 281 ? 13.280 -3.425 11.976 1.00 97.62 281 GLU A O 1
ATOM 2278 N N . LEU A 1 282 ? 13.020 -4.803 10.225 1.00 97.81 282 LEU A N 1
ATOM 2279 C CA . LEU A 1 282 ? 11.555 -4.837 10.282 1.00 97.81 282 LEU A CA 1
ATOM 2280 C C . LEU A 1 282 ? 11.062 -5.291 11.659 1.00 97.81 282 LEU A C 1
ATOM 2282 O O . LEU A 1 282 ? 10.120 -4.713 12.199 1.00 97.81 282 LEU A O 1
ATOM 2286 N N . ARG A 1 283 ? 11.710 -6.297 12.261 1.00 96.56 283 ARG A N 1
ATOM 2287 C CA . ARG A 1 283 ? 11.358 -6.747 13.615 1.00 96.56 283 ARG A CA 1
ATOM 2288 C C . ARG A 1 283 ? 11.603 -5.675 14.666 1.00 96.56 283 ARG A C 1
ATOM 2290 O O . ARG A 1 283 ? 10.730 -5.454 15.503 1.00 96.56 283 ARG A O 1
ATOM 2297 N N . ALA A 1 284 ? 12.753 -5.011 14.621 1.00 96.00 284 ALA A N 1
ATOM 2298 C CA . ALA A 1 284 ? 13.062 -3.922 15.541 1.00 96.00 284 ALA A CA 1
ATOM 2299 C C . ALA A 1 284 ? 12.063 -2.763 15.389 1.00 96.00 284 ALA A C 1
ATOM 2301 O O . ALA A 1 284 ? 11.513 -2.288 16.382 1.00 96.00 284 ALA A O 1
ATOM 2302 N N . PHE A 1 285 ? 11.760 -2.370 14.150 1.00 96.81 285 PHE A N 1
ATOM 2303 C CA . PHE A 1 285 ? 10.766 -1.349 13.833 1.00 96.81 285 PHE A CA 1
ATOM 2304 C C . PHE A 1 285 ? 9.382 -1.701 14.395 1.00 96.81 285 PHE A C 1
ATOM 2306 O O . PHE A 1 285 ? 8.759 -0.878 15.066 1.00 96.81 285 PHE A O 1
ATOM 2313 N N . VAL A 1 286 ? 8.921 -2.943 14.210 1.00 96.44 286 VAL A N 1
ATOM 2314 C CA . VAL A 1 286 ? 7.614 -3.375 14.725 1.00 96.44 286 VAL A CA 1
ATOM 2315 C C . VAL A 1 286 ? 7.539 -3.241 16.247 1.00 96.44 286 VAL A C 1
ATOM 2317 O O . VAL A 1 286 ? 6.560 -2.705 16.761 1.00 96.44 286 VAL A O 1
ATOM 2320 N N . TYR A 1 287 ? 8.573 -3.663 16.974 1.00 93.44 287 TYR A N 1
ATOM 2321 C CA . TYR A 1 287 ? 8.582 -3.610 18.441 1.00 93.44 287 TYR A CA 1
ATOM 2322 C C . TYR A 1 287 ? 8.810 -2.221 19.041 1.00 93.44 287 TYR A C 1
ATOM 2324 O O . TYR A 1 287 ? 8.588 -2.040 20.237 1.00 93.44 287 TYR A O 1
ATOM 2332 N N . THR A 1 288 ? 9.293 -1.262 18.253 1.00 91.00 288 THR A N 1
ATOM 2333 C CA . THR A 1 288 ? 9.641 0.078 18.748 1.00 91.00 288 THR A CA 1
ATOM 2334 C C . THR A 1 288 ? 8.662 1.149 18.287 1.00 91.00 288 THR A C 1
ATOM 2336 O O . THR A 1 288 ? 8.403 2.084 19.037 1.00 91.00 288 THR A O 1
ATOM 2339 N N . GLN A 1 289 ? 8.092 1.011 17.086 1.00 93.12 289 GLN A N 1
ATOM 2340 C CA . GLN A 1 289 ? 7.293 2.060 16.445 1.00 93.12 289 GLN A CA 1
ATOM 2341 C C . GLN A 1 289 ? 5.866 1.626 16.082 1.00 93.12 289 GLN A C 1
ATOM 2343 O O . GLN A 1 289 ? 5.011 2.478 15.855 1.00 93.12 289 GLN A O 1
ATOM 2348 N N . VAL A 1 290 ? 5.577 0.320 16.032 1.00 95.19 290 VAL A N 1
ATOM 2349 C CA . VAL A 1 290 ? 4.265 -0.197 15.589 1.00 95.19 290 VAL A CA 1
ATOM 2350 C C . VAL A 1 290 ? 3.468 -0.800 16.743 1.00 95.19 290 VAL A C 1
ATOM 2352 O O . VAL A 1 290 ? 2.257 -0.600 16.827 1.00 95.19 290 VAL A O 1
ATOM 2355 N N . LEU A 1 291 ? 4.132 -1.524 17.642 1.00 92.75 291 LEU A N 1
ATOM 2356 C CA . LEU A 1 291 ? 3.544 -2.214 18.786 1.00 92.75 291 LEU A CA 1
ATOM 2357 C C . LEU A 1 291 ? 4.300 -1.830 20.066 1.00 92.75 291 LEU A C 1
ATOM 2359 O O . LEU A 1 291 ? 5.521 -1.922 20.100 1.00 92.75 291 LEU A O 1
ATOM 2363 N N . VAL A 1 292 ? 3.587 -1.479 21.142 1.00 83.69 292 VAL A N 1
ATOM 2364 C CA . VAL A 1 292 ? 4.178 -1.213 22.469 1.00 83.69 292 VAL A CA 1
ATOM 2365 C C . VAL A 1 292 ? 3.846 -2.330 23.465 1.00 83.69 292 VAL A C 1
ATOM 2367 O O . VAL A 1 292 ? 2.739 -2.886 23.479 1.00 83.69 292 VAL A O 1
ATOM 2370 N N . GLN A 1 293 ? 4.803 -2.688 24.322 1.00 71.69 293 GLN A N 1
ATOM 2371 C CA . GLN A 1 293 ? 4.555 -3.611 25.433 1.00 71.69 293 GLN A CA 1
ATOM 2372 C C . GLN A 1 293 ? 3.731 -2.913 26.522 1.00 71.69 293 GLN A C 1
ATOM 2374 O O . GLN A 1 293 ? 4.042 -1.794 26.912 1.00 71.69 293 GLN A O 1
ATOM 2379 N N . LYS A 1 294 ? 2.686 -3.586 27.027 1.00 59.09 294 LYS A N 1
ATOM 2380 C CA . LYS A 1 294 ? 1.747 -3.010 28.009 1.00 59.09 294 LYS A CA 1
ATOM 2381 C C . LYS A 1 294 ? 2.413 -2.580 29.327 1.00 59.09 294 LYS A C 1
ATOM 2383 O O . LYS A 1 294 ? 1.848 -1.747 30.005 1.00 59.09 294 LYS A O 1
ATOM 2388 N N . SER A 1 295 ? 3.589 -3.113 29.666 1.00 57.00 295 SER A N 1
ATOM 2389 C CA . SER A 1 295 ? 4.357 -2.762 30.871 1.00 57.00 295 SER A CA 1
ATOM 2390 C C . SER A 1 295 ? 5.141 -1.444 30.774 1.00 57.00 295 SER A C 1
ATOM 2392 O O . SER A 1 295 ? 5.837 -1.090 31.719 1.00 57.00 295 SER A O 1
ATOM 2394 N N . LYS A 1 296 ? 5.086 -0.749 29.629 1.00 47.84 296 LYS A N 1
ATOM 2395 C CA . LYS A 1 296 ? 5.745 0.549 29.390 1.00 47.84 296 LYS A CA 1
ATOM 2396 C C . LYS A 1 296 ? 4.753 1.720 29.258 1.00 47.84 296 LYS A C 1
ATOM 2398 O O . LYS A 1 296 ? 5.142 2.776 28.768 1.00 47.84 296 LYS A O 1
ATOM 2403 N N . LEU A 1 297 ? 3.490 1.505 29.629 1.00 45.16 297 LEU A N 1
ATOM 2404 C CA . LEU A 1 297 ? 2.436 2.519 29.754 1.00 45.16 297 LEU A CA 1
ATOM 2405 C C . LEU A 1 297 ? 2.069 2.638 31.231 1.00 45.16 297 LEU A C 1
ATOM 2407 O O . LEU A 1 297 ? 1.820 3.780 31.662 1.00 45.16 297 LEU A O 1
#